Protein AF-A0A2T2VTM6-F1 (afdb_monomer_lite)

Structure (mmCIF, N/CA/C/O backbone):
data_AF-A0A2T2VTM6-F1
#
_entry.id   AF-A0A2T2VTM6-F1
#
loop_
_atom_site.group_PDB
_atom_site.id
_atom_site.type_symbol
_atom_site.label_atom_id
_atom_site.label_alt_id
_atom_site.label_comp_id
_atom_site.label_asym_id
_atom_site.label_entity_id
_atom_site.label_seq_id
_atom_site.pdbx_PDB_ins_code
_atom_site.Cartn_x
_atom_site.Cartn_y
_atom_site.Cartn_z
_atom_site.occupancy
_atom_site.B_iso_or_equiv
_atom_site.auth_seq_id
_atom_site.auth_comp_id
_atom_site.auth_asym_id
_atom_site.auth_atom_id
_atom_site.pdbx_PDB_model_num
ATOM 1 N N . GLU A 1 1 ? -8.756 5.459 9.456 1.00 72.06 1 GLU A N 1
ATOM 2 C CA . GLU A 1 1 ? -7.596 6.237 9.952 1.00 72.06 1 GLU A CA 1
ATOM 3 C C . GLU A 1 1 ? -7.716 7.721 9.634 1.00 72.06 1 GLU A C 1
ATOM 5 O O . GLU A 1 1 ? -7.478 8.525 10.519 1.00 72.06 1 GLU A O 1
ATOM 10 N N . GLY A 1 2 ? -8.198 8.100 8.444 1.00 72.31 2 GLY A N 1
ATOM 11 C CA . GLY A 1 2 ? -8.419 9.516 8.108 1.00 72.31 2 GLY A CA 1
ATOM 12 C C . GLY A 1 2 ? -7.150 10.244 7.653 1.00 72.31 2 GLY A C 1
ATOM 13 O O . GLY A 1 2 ? -7.191 11.448 7.436 1.00 72.31 2 GLY A O 1
ATOM 14 N N . SER A 1 3 ? -6.054 9.505 7.485 1.00 83.06 3 SER A N 1
ATOM 15 C CA . SER A 1 3 ? -4.807 9.924 6.852 1.00 83.06 3 SER A CA 1
ATOM 16 C C . SER A 1 3 ? -4.274 8.781 5.988 1.00 83.06 3 SER A C 1
ATOM 18 O O . SER A 1 3 ? -4.755 7.649 6.077 1.00 83.06 3 SER A O 1
ATOM 20 N N . HIS A 1 4 ? -3.272 9.076 5.168 1.00 83.75 4 HIS A N 1
ATOM 21 C CA . HIS A 1 4 ? -2.494 8.090 4.426 1.00 83.75 4 HIS A CA 1
ATOM 22 C C . HIS A 1 4 ? -1.078 8.015 4.989 1.00 83.75 4 HIS A C 1
ATOM 24 O O . HIS A 1 4 ? -0.556 8.999 5.511 1.00 83.75 4 HIS A O 1
ATOM 30 N N . HIS A 1 5 ? -0.467 6.839 4.910 1.00 87.06 5 HIS A N 1
ATOM 31 C CA . HIS A 1 5 ? 0.873 6.601 5.430 1.00 87.06 5 HIS A CA 1
ATOM 32 C C . HIS A 1 5 ? 1.508 5.393 4.711 1.00 87.06 5 HIS A C 1
ATOM 34 O O . HIS A 1 5 ? 0.845 4.733 3.909 1.00 87.06 5 HIS A O 1
ATOM 40 N N . ASN A 1 6 ? 2.806 5.150 4.914 1.00 86.44 6 ASN A N 1
ATOM 41 C CA . ASN A 1 6 ? 3.577 4.136 4.164 1.00 86.44 6 ASN A CA 1
ATOM 42 C C . ASN A 1 6 ? 4.078 2.979 5.055 1.00 86.44 6 ASN A C 1
ATOM 44 O O . ASN A 1 6 ? 4.795 2.072 4.614 1.00 86.44 6 ASN A O 1
ATOM 48 N N . GLU A 1 7 ? 3.761 3.041 6.341 1.00 91.12 7 GLU A N 1
ATOM 49 C CA . GLU A 1 7 ? 3.970 1.989 7.324 1.00 91.12 7 GLU A CA 1
ATOM 50 C C . GLU A 1 7 ? 2.912 0.889 7.189 1.00 91.12 7 GLU A C 1
ATOM 52 O O . GLU A 1 7 ? 1.842 1.094 6.635 1.00 91.12 7 GLU A O 1
ATOM 57 N N . TYR A 1 8 ? 3.226 -0.297 7.702 1.00 92.75 8 TYR A N 1
ATOM 58 C CA . TYR A 1 8 ? 2.360 -1.473 7.618 1.00 92.75 8 TYR A CA 1
ATOM 59 C C . TYR A 1 8 ? 1.378 -1.610 8.785 1.00 92.75 8 TYR A C 1
ATOM 61 O O . TYR A 1 8 ? 0.446 -2.408 8.707 1.00 92.75 8 TYR A O 1
ATOM 69 N N . TYR A 1 9 ? 1.615 -0.879 9.874 1.00 94.00 9 TYR A N 1
ATOM 70 C CA . TYR A 1 9 ? 0.813 -0.974 11.087 1.00 94.00 9 TYR A CA 1
ATOM 71 C C . TYR A 1 9 ? -0.374 -0.024 11.058 1.00 94.00 9 TYR A C 1
ATOM 73 O O . TYR A 1 9 ? -0.336 1.023 10.418 1.00 94.00 9 TYR A O 1
ATOM 81 N N . LEU A 1 10 ? -1.415 -0.389 11.804 1.00 94.12 10 LEU A N 1
ATOM 82 C CA . LEU A 1 10 ? -2.642 0.389 11.880 1.00 94.12 10 LEU A CA 1
ATOM 83 C C . LEU A 1 10 ? -2.394 1.693 12.650 1.00 94.12 10 LEU A C 1
ATOM 85 O O . LEU A 1 10 ? -2.008 1.664 13.826 1.00 94.12 10 LEU A O 1
ATOM 89 N N . GLN A 1 11 ? -2.678 2.832 12.028 1.00 92.19 11 GLN A N 1
ATOM 90 C CA . GLN A 1 11 ? -2.667 4.122 12.709 1.00 92.19 11 GLN A CA 1
ATOM 91 C C . GLN A 1 11 ? -3.890 4.277 13.616 1.00 92.19 11 GLN A C 1
ATOM 93 O O . GLN A 1 11 ? -4.827 3.472 13.657 1.00 92.19 11 GLN A O 1
ATOM 98 N N . ARG A 1 12 ? -3.902 5.354 14.400 1.00 90.75 12 ARG A N 1
ATOM 99 C CA . ARG A 1 12 ? -5.037 5.656 15.270 1.00 90.75 12 ARG A CA 1
ATOM 100 C C . ARG A 1 12 ? -6.317 5.816 14.438 1.00 90.75 12 ARG A C 1
ATOM 102 O O . ARG A 1 12 ? -6.446 6.732 13.633 1.00 90.75 12 ARG A O 1
ATOM 109 N N . LEU A 1 13 ? -7.310 4.967 14.699 1.00 92.88 13 LEU A N 1
ATOM 110 C CA . LEU A 1 13 ? -8.643 5.134 14.124 1.00 92.88 13 LEU A CA 1
ATOM 111 C C . LEU A 1 13 ? -9.336 6.370 14.707 1.00 92.88 13 LEU A C 1
ATOM 113 O O . LEU A 1 13 ? -9.329 6.586 15.923 1.00 92.88 13 LEU A O 1
ATOM 117 N N . SER A 1 14 ? -9.968 7.156 13.834 1.00 92.00 14 SER A N 1
ATOM 118 C CA . SER A 1 14 ? -10.870 8.236 14.228 1.00 92.00 14 SER A CA 1
ATOM 119 C C . SER A 1 14 ? -12.214 7.670 14.704 1.00 92.00 14 SER A C 1
ATOM 121 O O . SER A 1 14 ? -12.546 6.508 14.473 1.00 92.00 14 SER A O 1
ATOM 123 N N . LYS A 1 15 ? -13.009 8.495 15.391 1.00 93.06 15 LYS A N 1
ATOM 124 C CA . LYS A 1 15 ? -14.342 8.107 15.889 1.00 93.06 15 LYS A CA 1
ATOM 125 C C . LYS A 1 15 ? -15.427 8.101 14.804 1.00 93.06 15 LYS A C 1
ATOM 127 O O . LYS A 1 15 ? -16.512 7.585 15.046 1.00 93.06 15 LYS A O 1
ATOM 132 N N . GLY A 1 16 ? -15.141 8.683 13.636 1.00 93.19 16 GLY A N 1
ATOM 133 C CA . GLY A 1 16 ? -16.134 8.956 12.593 1.00 93.19 16 GLY A CA 1
ATOM 134 C C . GLY A 1 16 ? -16.843 7.702 12.089 1.00 93.19 16 GLY A C 1
ATOM 135 O O . GLY A 1 16 ? -18.065 7.675 12.063 1.00 93.19 16 GLY A O 1
ATOM 136 N N . SER A 1 17 ? -16.096 6.644 11.766 1.00 92.44 17 SER A N 1
ATOM 137 C CA . SER A 1 17 ? -16.671 5.400 11.236 1.00 92.44 17 SER A CA 1
ATOM 138 C C . SER A 1 17 ? -17.626 4.725 12.225 1.00 92.44 17 SER A C 1
ATOM 140 O O . SER A 1 17 ? -18.735 4.361 11.852 1.00 92.44 17 SER A O 1
ATOM 142 N N . SER A 1 18 ? -17.229 4.614 13.497 1.00 95.81 18 SER A N 1
ATOM 143 C CA . SER A 1 18 ? -18.076 4.048 14.554 1.00 95.81 18 SER A CA 1
ATOM 144 C C . SER A 1 18 ? -19.320 4.897 14.810 1.00 95.81 18 SER A C 1
ATOM 146 O O . SER A 1 18 ? -20.407 4.353 14.962 1.00 95.81 18 SER A O 1
ATOM 148 N N . ARG A 1 19 ? -19.172 6.228 14.816 1.00 96.50 19 ARG A N 1
ATOM 149 C CA . ARG A 1 19 ? -20.291 7.160 14.983 1.00 96.50 19 ARG A CA 1
ATOM 150 C C . ARG A 1 19 ? -21.310 7.032 13.850 1.00 96.50 19 ARG A C 1
ATOM 152 O O . ARG A 1 19 ? -22.483 6.845 14.134 1.00 96.50 19 ARG A O 1
ATOM 159 N N . LEU A 1 20 ? -20.859 7.081 12.595 1.00 96.50 20 LEU A N 1
ATOM 160 C CA . LEU A 1 20 ? -21.737 6.979 11.423 1.00 96.50 20 LEU A CA 1
ATOM 161 C C . LEU A 1 20 ? -22.517 5.664 11.404 1.00 96.50 20 LEU A C 1
ATOM 163 O O . LEU A 1 20 ? -23.702 5.659 11.095 1.00 96.50 20 LEU A O 1
ATOM 167 N N . ALA A 1 21 ? -21.861 4.557 11.751 1.00 96.31 21 ALA A N 1
ATOM 168 C CA . ALA A 1 21 ? -22.510 3.256 11.802 1.00 96.31 21 ALA A CA 1
ATOM 169 C C . ALA A 1 21 ? -23.604 3.195 12.882 1.00 96.31 21 ALA A C 1
ATOM 171 O O . ALA A 1 21 ? -24.701 2.715 12.606 1.00 96.31 21 ALA A O 1
ATOM 172 N N . LEU A 1 22 ? -23.327 3.712 14.084 1.00 97.00 22 LEU A N 1
ATOM 173 C CA . LEU A 1 22 ? -24.294 3.753 15.187 1.00 97.00 22 LEU A CA 1
ATOM 174 C C . LEU A 1 22 ? -25.475 4.682 14.879 1.00 97.00 22 LEU A C 1
ATOM 176 O O . LEU A 1 22 ? -26.618 4.273 15.052 1.00 97.00 22 LEU A O 1
ATOM 180 N N . GLU A 1 23 ? -25.218 5.885 14.356 1.00 96.88 23 GLU A N 1
ATOM 181 C CA . GLU A 1 23 ? -26.269 6.825 13.933 1.00 96.88 23 GLU A CA 1
ATOM 182 C C . GLU A 1 23 ? -27.143 6.229 12.817 1.00 96.88 23 GLU A C 1
ATOM 184 O O . GLU A 1 23 ? -28.364 6.385 12.825 1.00 96.88 23 GLU A O 1
ATOM 189 N N . ALA A 1 24 ? -26.542 5.506 11.865 1.00 96.81 24 ALA A N 1
ATOM 190 C CA . ALA A 1 24 ? -27.290 4.814 10.821 1.00 96.81 24 ALA A CA 1
ATOM 191 C C . ALA A 1 24 ? -28.171 3.693 11.395 1.00 96.81 24 ALA A C 1
ATOM 193 O O . ALA A 1 24 ? -29.334 3.582 11.014 1.00 96.81 24 ALA A O 1
ATOM 194 N N . GLN A 1 25 ? -27.647 2.897 12.331 1.00 96.19 25 GLN A N 1
ATOM 195 C CA . GLN A 1 25 ? -28.391 1.808 12.971 1.00 96.19 25 GLN A CA 1
ATOM 196 C C . GLN A 1 25 ? -29.534 2.325 13.853 1.00 96.19 25 GLN A C 1
ATOM 198 O O . GLN A 1 25 ? -30.591 1.702 13.913 1.00 96.19 25 GLN A O 1
ATOM 203 N N . GLU A 1 26 ? -29.345 3.469 14.510 1.00 96.06 26 GLU A N 1
ATOM 204 C CA . GLU A 1 26 ? -30.390 4.142 15.282 1.00 96.06 26 GLU A CA 1
ATOM 205 C C . GLU A 1 26 ? -31.497 4.702 14.383 1.00 96.06 26 GLU A C 1
ATOM 207 O O . GLU A 1 26 ? -32.679 4.562 14.697 1.00 96.06 26 GLU A O 1
ATOM 212 N N . LYS A 1 27 ? -31.127 5.301 13.245 1.00 96.69 27 LYS A N 1
ATOM 213 C CA . LYS A 1 27 ? -32.080 5.868 12.283 1.00 96.69 27 LYS A CA 1
ATOM 214 C C . LYS A 1 27 ? -32.885 4.801 11.538 1.00 96.69 27 LYS A C 1
ATOM 216 O O . LYS A 1 27 ? -34.018 5.069 11.145 1.00 96.69 27 LYS A O 1
ATOM 221 N N . PHE A 1 28 ? -32.312 3.615 11.341 1.00 95.38 28 PHE A N 1
ATOM 222 C CA . PHE A 1 28 ? -32.946 2.500 10.637 1.00 95.38 28 PHE A CA 1
ATOM 223 C C . PHE A 1 28 ? -32.913 1.216 11.488 1.00 95.38 28 PHE A C 1
ATOM 225 O O . PHE A 1 28 ? -32.139 0.307 11.182 1.00 95.38 28 PHE A O 1
ATOM 232 N N . PRO A 1 29 ? -33.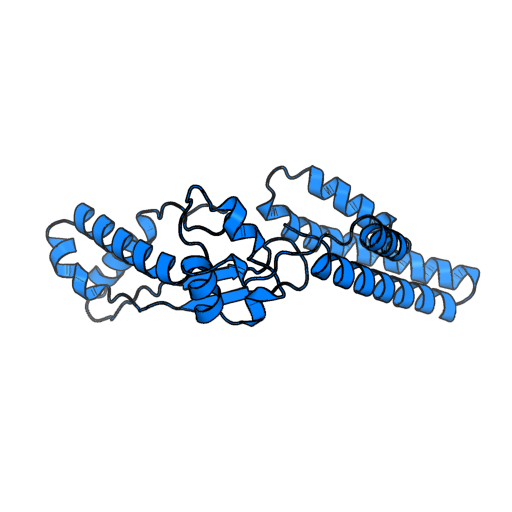751 1.107 12.540 1.00 90.12 29 PRO A N 1
ATOM 233 C CA . PRO A 1 29 ? -33.724 -0.027 13.470 1.00 90.12 29 PRO A CA 1
ATOM 234 C C . PRO A 1 29 ? -33.978 -1.389 12.812 1.00 90.12 29 PRO A C 1
ATOM 236 O O . PRO A 1 29 ? -33.391 -2.383 13.226 1.00 90.12 29 PRO A O 1
ATOM 239 N N . ASP A 1 30 ? -34.801 -1.425 11.761 1.00 92.44 30 ASP A N 1
ATOM 240 C CA . ASP A 1 30 ? -35.154 -2.658 11.043 1.00 92.44 30 ASP A CA 1
ATOM 241 C C . ASP A 1 30 ? -34.041 -3.150 10.100 1.00 92.44 30 ASP A C 1
ATOM 243 O O . ASP A 1 30 ? -34.095 -4.263 9.579 1.00 92.44 30 ASP A O 1
ATOM 247 N N . SER A 1 31 ? -33.023 -2.322 9.845 1.00 93.25 31 SER A N 1
ATOM 248 C CA . SER A 1 31 ? -31.887 -2.683 8.995 1.00 93.25 31 SER A CA 1
ATOM 249 C C . SER A 1 31 ? -30.770 -3.307 9.820 1.00 93.25 31 SER A C 1
ATOM 251 O O . SER A 1 31 ? -30.361 -2.761 10.838 1.00 93.25 31 SER A O 1
ATOM 253 N N . THR A 1 32 ? -30.212 -4.424 9.359 1.00 95.38 32 THR A N 1
ATOM 254 C CA . THR A 1 32 ? -29.041 -5.040 9.995 1.00 95.38 32 THR A CA 1
ATOM 255 C C . THR A 1 32 ? -27.756 -4.453 9.415 1.00 95.38 32 THR A C 1
ATOM 257 O O . THR A 1 32 ? -27.382 -4.764 8.283 1.00 95.38 32 THR A O 1
ATOM 260 N N . ILE A 1 33 ? -27.069 -3.597 10.176 1.00 96.62 33 ILE A N 1
ATOM 261 C CA . ILE A 1 33 ? -25.820 -2.964 9.738 1.00 96.62 33 ILE A CA 1
ATOM 262 C C . ILE A 1 33 ? -24.617 -3.694 10.334 1.00 96.62 33 ILE A C 1
ATOM 264 O O . ILE A 1 33 ? -24.524 -3.915 11.544 1.00 96.62 33 ILE A O 1
ATOM 268 N N . TYR A 1 34 ? -23.656 -4.008 9.466 1.00 96.94 34 TYR A N 1
ATOM 269 C CA . TYR A 1 34 ? -22.365 -4.573 9.841 1.00 96.94 34 TYR A CA 1
ATOM 270 C C . TYR A 1 34 ? -21.229 -3.615 9.498 1.00 96.94 34 TYR A C 1
ATOM 272 O O . TYR A 1 34 ? -21.237 -2.966 8.451 1.00 96.94 34 TYR A O 1
ATOM 280 N N . ILE A 1 35 ? -20.203 -3.591 10.345 1.00 97.25 35 ILE A N 1
ATOM 281 C CA . ILE A 1 35 ? -18.891 -3.051 9.987 1.00 97.25 35 ILE A CA 1
ATOM 282 C C . ILE A 1 35 ? -17.977 -4.233 9.682 1.00 97.25 35 ILE A C 1
ATOM 284 O O . ILE A 1 35 ? -17.722 -5.053 10.561 1.00 97.25 35 ILE A O 1
ATOM 288 N N . VAL A 1 36 ? -17.464 -4.314 8.454 1.00 97.25 36 VAL A N 1
ATOM 289 C CA . VAL A 1 36 ? -16.502 -5.354 8.068 1.00 97.25 36 VAL A CA 1
ATOM 290 C C . VAL A 1 36 ? -15.080 -4.789 8.171 1.00 97.25 36 VAL A C 1
ATOM 292 O O . VAL A 1 36 ? -14.731 -3.886 7.405 1.00 97.25 36 VAL A O 1
ATOM 295 N N . PRO A 1 37 ? -14.249 -5.275 9.108 1.00 97.00 37 PRO A N 1
ATOM 296 C CA . PRO A 1 37 ? -12.843 -4.902 9.182 1.00 97.00 37 PRO A CA 1
ATOM 297 C C . PRO A 1 37 ? -12.094 -5.505 7.991 1.00 97.00 37 PRO A C 1
ATOM 299 O O . PRO A 1 37 ? -12.227 -6.693 7.700 1.00 97.00 37 PRO A O 1
ATOM 302 N N . VAL A 1 38 ? -11.294 -4.687 7.305 1.00 96.69 38 VAL A N 1
ATOM 303 C CA . VAL A 1 38 ? -10.489 -5.123 6.157 1.00 96.69 38 VAL A CA 1
ATOM 304 C C . VAL A 1 38 ? -9.050 -4.661 6.342 1.00 96.69 38 VAL A C 1
ATOM 306 O O . VAL A 1 38 ? -8.799 -3.482 6.592 1.00 96.69 38 VAL A O 1
ATOM 309 N N . GLY A 1 39 ? -8.110 -5.593 6.212 1.00 96.19 39 GLY A N 1
ATOM 310 C CA . GLY A 1 39 ? -6.679 -5.321 6.134 1.00 96.19 39 GLY A CA 1
ATOM 311 C C . GLY A 1 39 ? -6.199 -5.375 4.689 1.00 96.19 39 GLY A C 1
ATOM 312 O O . GLY A 1 39 ? -6.515 -6.316 3.960 1.00 96.19 39 GLY A O 1
ATOM 313 N N . ILE A 1 40 ? -5.425 -4.373 4.278 1.00 95.94 40 ILE A N 1
ATOM 314 C CA . ILE A 1 40 ? -4.794 -4.308 2.957 1.00 95.94 40 ILE A CA 1
ATOM 315 C C . ILE A 1 40 ? -3.289 -4.428 3.171 1.00 95.94 40 ILE A C 1
ATOM 317 O O . ILE A 1 40 ? -2.675 -3.536 3.751 1.00 95.94 40 ILE A O 1
ATOM 321 N N . ASN A 1 41 ? -2.696 -5.530 2.719 1.00 96.50 41 ASN A N 1
ATOM 322 C CA . ASN A 1 41 ? -1.288 -5.829 2.961 1.00 96.50 41 ASN A CA 1
ATOM 323 C C . ASN A 1 41 ? -0.524 -5.910 1.636 1.00 96.50 41 ASN A C 1
ATOM 325 O O . ASN A 1 41 ? -0.776 -6.803 0.831 1.00 96.50 41 ASN A O 1
ATOM 329 N N . TYR A 1 42 ? 0.413 -4.991 1.411 1.00 94.38 42 TYR A N 1
ATOM 330 C CA . TYR A 1 42 ? 1.225 -4.937 0.192 1.00 94.38 42 TYR A CA 1
ATOM 331 C C . TYR A 1 42 ? 2.539 -5.702 0.376 1.00 94.38 42 TYR A C 1
ATOM 333 O O . TYR A 1 42 ? 3.166 -5.578 1.413 1.00 94.38 42 TYR A O 1
ATOM 341 N N . SER A 1 43 ? 3.057 -6.431 -0.611 1.00 93.38 43 SER A N 1
ATOM 342 C CA . SER A 1 43 ? 4.444 -6.923 -0.515 1.00 93.38 43 SER A CA 1
ATOM 343 C C . SER A 1 43 ? 5.452 -5.763 -0.557 1.00 93.38 43 SER A C 1
ATOM 345 O O . SER A 1 43 ? 6.521 -5.840 0.044 1.00 93.38 43 SER A O 1
ATOM 347 N N . HIS A 1 44 ? 5.094 -4.666 -1.239 1.00 92.25 44 HIS A N 1
ATOM 348 C CA . HIS A 1 44 ? 5.757 -3.365 -1.158 1.00 92.25 44 HIS A CA 1
ATOM 349 C C . HIS A 1 44 ? 4.829 -2.256 -1.693 1.00 92.25 44 HIS A C 1
ATOM 351 O O . HIS A 1 44 ? 4.284 -2.372 -2.785 1.00 92.25 44 HIS A O 1
ATOM 357 N N . HIS A 1 45 ? 4.709 -1.129 -0.981 1.00 90.94 45 HIS A N 1
ATOM 358 C CA . HIS A 1 45 ? 3.807 -0.018 -1.345 1.00 90.94 45 HIS A CA 1
ATOM 359 C C . HIS A 1 45 ? 4.158 0.757 -2.632 1.00 90.94 45 HIS A C 1
ATOM 361 O O . HIS A 1 45 ? 3.345 1.532 -3.127 1.00 90.94 45 HIS A O 1
ATOM 367 N N . GLN A 1 46 ? 5.379 0.629 -3.164 1.00 89.50 46 GLN A N 1
ATOM 368 C CA . GLN A 1 46 ? 5.900 1.517 -4.217 1.00 89.50 46 GLN A CA 1
ATOM 369 C C . GLN A 1 46 ? 6.497 0.805 -5.420 1.00 89.50 46 GLN A C 1
ATOM 371 O O . GLN A 1 46 ? 6.721 1.433 -6.459 1.00 89.50 46 GLN A O 1
ATOM 376 N N . LEU A 1 47 ? 6.817 -0.478 -5.280 1.00 90.19 47 LEU A N 1
ATOM 377 C CA . LEU A 1 47 ? 7.376 -1.223 -6.390 1.00 90.19 47 LEU A CA 1
ATOM 378 C C . LEU A 1 47 ? 6.256 -1.682 -7.327 1.00 90.19 47 LEU A C 1
ATOM 380 O O . LEU A 1 47 ? 5.135 -1.937 -6.888 1.00 90.19 47 LEU A O 1
ATOM 384 N N . PRO A 1 48 ? 6.550 -1.777 -8.629 1.00 88.75 48 PRO A N 1
ATOM 385 C CA . PRO A 1 48 ? 5.651 -2.406 -9.582 1.00 88.75 48 PRO A CA 1
ATOM 386 C C . PRO A 1 48 ? 5.537 -3.911 -9.300 1.00 88.75 48 PRO A C 1
ATOM 388 O O . PRO A 1 48 ? 6.457 -4.508 -8.739 1.00 88.75 48 PRO A O 1
ATOM 391 N N . TRP A 1 49 ? 4.438 -4.513 -9.762 1.00 90.62 49 TRP A N 1
ATOM 392 C CA . TRP A 1 49 ? 4.235 -5.973 -9.808 1.00 90.62 49 TRP A CA 1
ATOM 393 C C . TRP A 1 49 ? 4.420 -6.676 -8.461 1.00 90.62 49 TRP A C 1
ATOM 395 O O . TRP A 1 49 ? 4.992 -7.758 -8.357 1.00 90.62 49 TRP A O 1
ATOM 405 N N . GLN A 1 50 ? 3.923 -6.009 -7.430 1.00 91.94 50 GLN A N 1
ATOM 406 C CA . GLN A 1 50 ? 3.888 -6.481 -6.058 1.00 91.94 50 GLN A CA 1
ATOM 407 C C . GLN A 1 50 ? 2.546 -7.149 -5.761 1.00 91.94 50 GLN A C 1
ATOM 409 O O . GLN A 1 50 ? 1.544 -6.867 -6.420 1.00 91.94 50 GLN A O 1
ATOM 414 N N . GLU A 1 51 ? 2.530 -8.026 -4.765 1.00 93.06 51 GLU A N 1
ATOM 415 C CA . GLU A 1 51 ? 1.318 -8.707 -4.319 1.00 93.06 51 GLU A CA 1
ATOM 416 C C . GLU A 1 51 ? 0.552 -7.842 -3.317 1.00 93.06 51 GLU A C 1
ATOM 418 O O . GLU A 1 51 ? 1.142 -7.093 -2.534 1.00 93.06 51 GLU A O 1
ATOM 423 N N . VAL A 1 52 ? -0.776 -7.954 -3.339 1.00 95.38 52 VAL A N 1
ATOM 424 C CA . VAL A 1 52 ? -1.663 -7.312 -2.366 1.00 95.38 52 VAL A CA 1
ATOM 425 C C . VAL A 1 52 ? -2.593 -8.368 -1.797 1.00 95.38 52 VAL A C 1
ATOM 427 O O . VAL A 1 52 ? -3.306 -9.037 -2.540 1.00 95.38 52 VAL A O 1
ATOM 430 N N . HIS A 1 53 ? -2.594 -8.507 -0.475 1.00 97.19 53 HIS A N 1
ATOM 431 C CA . HIS A 1 53 ? -3.493 -9.395 0.247 1.00 97.19 53 HIS A CA 1
ATOM 432 C C . HIS A 1 53 ? -4.595 -8.564 0.895 1.00 97.19 53 HIS A C 1
ATOM 434 O O . HIS A 1 53 ? -4.333 -7.755 1.791 1.00 97.19 53 HIS A O 1
ATOM 440 N N . LEU A 1 54 ? -5.825 -8.789 0.439 1.00 97.56 54 LEU A N 1
ATOM 441 C CA . LEU A 1 54 ? -7.037 -8.268 1.060 1.00 97.56 54 LEU A CA 1
ATOM 442 C C . LEU A 1 54 ? -7.558 -9.306 2.049 1.00 97.56 54 LEU A C 1
ATOM 444 O O . LEU A 1 54 ? -7.871 -10.433 1.667 1.00 97.56 54 LEU A O 1
ATOM 448 N N . VAL A 1 55 ? -7.619 -8.931 3.321 1.00 98.00 55 VAL A N 1
ATOM 449 C CA . VAL A 1 55 ? -8.014 -9.825 4.410 1.00 98.00 55 VAL A CA 1
ATOM 450 C C . VAL A 1 55 ? -9.250 -9.256 5.073 1.00 98.00 55 VAL A C 1
ATOM 452 O O . VAL A 1 55 ? -9.207 -8.161 5.629 1.00 98.00 55 VAL A O 1
ATOM 455 N N . TYR A 1 56 ? -10.340 -10.009 5.007 1.00 97.38 56 TYR A N 1
ATOM 456 C CA . TYR A 1 56 ? -11.605 -9.665 5.639 1.00 97.38 56 TYR A CA 1
ATOM 457 C C . TYR A 1 56 ? -11.655 -10.318 7.017 1.00 97.38 56 TYR A C 1
ATOM 459 O O . TYR A 1 56 ? -11.486 -11.532 7.136 1.00 97.38 56 TYR A O 1
ATOM 467 N N . GLY A 1 57 ? -11.840 -9.509 8.055 1.00 96.25 57 GLY A N 1
ATOM 468 C CA . GLY A 1 57 ? -12.034 -9.997 9.414 1.00 96.25 57 GLY A CA 1
ATOM 469 C C . GLY A 1 57 ? -13.503 -10.278 9.713 1.00 96.25 57 GLY A C 1
ATOM 470 O O . GLY A 1 57 ? -14.365 -10.230 8.833 1.00 96.25 57 GLY A O 1
ATOM 471 N N . ASN A 1 58 ? -13.790 -10.547 10.984 1.00 95.56 58 ASN A N 1
ATOM 472 C CA . ASN A 1 58 ? -15.143 -10.867 11.418 1.00 95.56 58 ASN A CA 1
ATOM 473 C C . ASN A 1 58 ? -16.048 -9.625 11.337 1.00 95.56 58 ASN A C 1
ATOM 475 O O . ASN A 1 58 ? -15.694 -8.586 11.905 1.00 95.56 58 ASN A O 1
ATOM 479 N N . PRO A 1 59 ? -17.209 -9.705 10.661 1.00 97.31 59 PRO A N 1
ATOM 480 C CA . PRO A 1 59 ? -18.182 -8.621 10.653 1.00 97.31 59 PRO A CA 1
ATOM 481 C C . PRO A 1 59 ? -18.650 -8.284 12.071 1.00 97.31 59 PRO A C 1
ATOM 483 O O . PRO A 1 59 ? -18.997 -9.168 12.850 1.00 97.31 59 PRO A O 1
ATOM 486 N N . ILE A 1 60 ? -18.688 -6.995 12.392 1.00 97.81 60 ILE A N 1
ATOM 487 C CA . ILE A 1 60 ? -19.161 -6.482 13.679 1.00 97.81 60 ILE A CA 1
ATOM 488 C C . ILE A 1 60 ? -20.611 -6.045 13.499 1.00 97.81 60 ILE A C 1
ATOM 490 O O . ILE A 1 60 ? -20.876 -5.106 12.745 1.00 97.81 60 ILE A O 1
ATOM 494 N N . LEU A 1 61 ? -21.540 -6.713 14.182 1.00 97.50 61 LEU A N 1
ATOM 495 C CA . LEU A 1 61 ? -22.954 -6.350 14.176 1.00 97.50 61 LEU A CA 1
ATOM 496 C C . LEU A 1 61 ? -23.166 -5.074 15.001 1.00 97.50 61 LEU A C 1
ATOM 498 O O . LEU A 1 61 ? -22.964 -5.060 16.213 1.00 97.50 61 LEU A O 1
ATOM 502 N N . VAL A 1 62 ? -23.579 -3.985 14.351 1.00 97.12 62 VAL A N 1
ATOM 503 C CA . VAL A 1 62 ? -23.710 -2.670 15.004 1.00 97.12 62 VAL A CA 1
ATOM 504 C C . VAL A 1 62 ? -24.883 -2.641 15.983 1.00 97.12 62 VAL A C 1
ATOM 506 O O . VAL A 1 62 ? -24.797 -1.986 17.021 1.00 97.12 62 VAL A O 1
ATOM 509 N N . GLY A 1 63 ? -25.947 -3.396 15.693 1.00 95.56 63 GLY A N 1
ATOM 510 C CA . GLY A 1 63 ? -27.134 -3.501 16.546 1.00 95.56 63 GLY A CA 1
ATOM 511 C C . GLY A 1 63 ? -26.835 -3.916 17.992 1.00 95.56 63 GLY A C 1
ATOM 512 O O . GLY A 1 63 ? -27.489 -3.420 18.904 1.00 95.56 63 GLY A O 1
ATOM 513 N N . GLU A 1 64 ? -25.792 -4.721 18.235 1.00 96.00 64 GLU A N 1
ATOM 514 C CA . GLU A 1 64 ? -25.386 -5.153 19.588 1.00 96.00 64 GLU A CA 1
ATOM 515 C C . GLU A 1 64 ? -24.935 -3.995 20.495 1.00 96.00 64 GLU A C 1
ATOM 517 O O . GLU A 1 64 ? -24.881 -4.125 21.719 1.00 96.00 64 GLU A O 1
ATOM 522 N N . PHE A 1 65 ? -24.604 -2.848 19.903 1.00 95.94 65 PHE A N 1
ATOM 523 C CA . PHE A 1 65 ? -24.127 -1.665 20.611 1.00 95.94 65 PHE A CA 1
ATOM 524 C C . PHE A 1 65 ? -25.229 -0.616 20.813 1.00 95.94 65 PHE A C 1
ATOM 526 O O . PHE A 1 65 ? -24.988 0.370 21.507 1.00 95.94 65 PHE A O 1
ATOM 533 N N . LEU A 1 66 ? -26.425 -0.799 20.238 1.00 94.19 66 LEU A N 1
ATOM 534 C CA . LEU A 1 66 ? -27.442 0.255 20.163 1.00 94.19 66 LEU A CA 1
ATOM 535 C C . LEU A 1 66 ? -28.002 0.652 21.537 1.00 94.19 66 LEU A C 1
ATOM 537 O O . LEU A 1 66 ? -28.116 1.841 21.824 1.00 94.19 66 LEU A O 1
ATOM 541 N N . GLU A 1 67 ? -28.278 -0.316 22.411 1.00 94.19 67 GLU A N 1
ATOM 542 C CA . GLU A 1 67 ? -28.771 -0.031 23.769 1.00 94.19 67 GLU A CA 1
ATOM 543 C C . GLU A 1 67 ? -27.751 0.795 24.569 1.00 94.19 67 GLU A C 1
ATOM 545 O O . GLU A 1 67 ? -28.061 1.872 25.077 1.00 94.19 67 GLU A O 1
ATOM 550 N N . LYS A 1 68 ? -26.478 0.379 24.553 1.00 94.75 68 LYS A N 1
ATOM 551 C CA . LYS A 1 68 ? -25.379 1.122 25.196 1.00 94.75 68 LYS A CA 1
ATOM 552 C C . LYS A 1 68 ? -25.154 2.497 24.566 1.00 94.75 68 LYS A C 1
ATOM 554 O O . LYS A 1 68 ? -24.689 3.423 25.231 1.00 94.75 68 LYS A O 1
ATOM 559 N N . TYR A 1 69 ? -25.433 2.645 23.273 1.00 95.62 69 TYR A N 1
ATOM 560 C CA . TYR A 1 69 ? -25.302 3.917 22.570 1.00 95.62 69 TYR A CA 1
ATOM 561 C C . TYR A 1 69 ? -26.350 4.934 23.031 1.00 95.62 69 TYR A C 1
ATOM 563 O O . TYR A 1 69 ? -25.996 6.094 23.247 1.00 95.62 69 TYR A O 1
ATOM 571 N N . ARG A 1 70 ? -27.595 4.493 23.257 1.00 93.56 70 ARG A N 1
ATOM 572 C CA . ARG A 1 70 ? -28.676 5.329 23.808 1.00 93.56 70 ARG A CA 1
ATOM 573 C C . ARG A 1 70 ? -28.390 5.777 25.241 1.00 93.56 70 ARG A C 1
ATOM 575 O O . ARG A 1 70 ? -28.678 6.917 25.587 1.00 93.56 70 ARG A O 1
ATOM 582 N N . GLU A 1 71 ? -27.786 4.910 26.053 1.00 95.38 71 GLU A N 1
ATOM 583 C CA . GLU A 1 71 ? -27.379 5.239 27.426 1.00 95.38 71 GLU A CA 1
ATOM 584 C C . GLU A 1 71 ? -26.178 6.195 27.473 1.00 95.38 71 GLU A C 1
ATOM 586 O O . GLU A 1 71 ? -26.179 7.186 28.203 1.00 95.38 71 GLU A O 1
ATOM 591 N N . ASN A 1 72 ? -25.121 5.896 26.709 1.00 95.81 72 ASN A N 1
ATOM 592 C CA . ASN A 1 72 ? -23.901 6.697 26.664 1.00 95.81 72 ASN A CA 1
ATOM 593 C C . ASN A 1 72 ? -23.234 6.633 25.284 1.00 95.81 72 ASN A C 1
ATOM 595 O O . ASN A 1 72 ? -22.361 5.802 25.005 1.00 95.81 72 ASN A O 1
ATOM 599 N N . SER A 1 73 ? -23.603 7.584 24.431 1.00 94.06 73 SER A N 1
ATOM 600 C CA . SER A 1 73 ? -23.156 7.640 23.038 1.00 94.06 73 SER A CA 1
ATOM 601 C C . SER A 1 73 ? -21.634 7.734 22.896 1.00 94.06 73 SER A C 1
ATOM 603 O O . SER A 1 73 ? -21.022 6.997 22.121 1.00 94.06 73 SER A O 1
ATOM 605 N N . SER A 1 74 ? -20.984 8.598 23.681 1.00 94.50 74 SER A N 1
ATOM 606 C CA . SER A 1 74 ? -19.537 8.834 23.602 1.00 94.50 74 SER A CA 1
ATOM 607 C C . SER A 1 74 ? -18.718 7.608 24.016 1.00 94.50 74 SER A C 1
ATOM 609 O O . SER A 1 74 ? -17.752 7.248 23.330 1.00 94.50 74 SER A O 1
ATOM 611 N N . ALA A 1 75 ? -19.098 6.945 25.114 1.00 96.38 75 ALA A N 1
ATOM 612 C CA . ALA A 1 75 ? -18.429 5.733 25.579 1.00 96.38 75 ALA A CA 1
ATOM 613 C C . ALA A 1 75 ? -18.575 4.600 24.556 1.00 96.38 75 ALA A C 1
ATOM 615 O O . ALA A 1 75 ? -17.578 3.981 24.176 1.00 96.38 75 ALA A O 1
ATOM 616 N N . THR A 1 76 ? -19.782 4.405 24.028 1.00 96.69 76 THR A N 1
ATOM 617 C CA . THR A 1 76 ? -20.082 3.338 23.068 1.00 96.69 76 THR A CA 1
ATOM 618 C C . THR A 1 76 ? -19.397 3.548 21.719 1.00 96.69 76 THR A C 1
ATOM 620 O O . THR A 1 76 ? -18.839 2.601 21.165 1.00 96.69 76 THR A O 1
ATOM 623 N N . ILE A 1 77 ? -19.307 4.790 21.223 1.00 97.50 77 ILE A N 1
ATOM 624 C CA . ILE A 1 77 ? -18.505 5.116 20.029 1.00 97.50 77 ILE A CA 1
ATOM 625 C C . ILE A 1 77 ? -17.042 4.704 20.230 1.00 97.50 77 ILE A C 1
ATOM 627 O O . ILE A 1 77 ? -16.426 4.131 19.329 1.00 97.50 77 ILE A O 1
ATOM 631 N N . ASN A 1 78 ? -16.460 4.993 21.399 1.00 96.75 78 ASN A N 1
ATOM 632 C CA . ASN A 1 78 ? -15.083 4.593 21.686 1.00 96.75 78 ASN A CA 1
ATOM 633 C C . ASN A 1 78 ? -14.948 3.073 21.795 1.00 96.75 78 ASN A C 1
ATOM 635 O O . ASN A 1 78 ? -13.969 2.531 21.289 1.00 96.75 78 ASN A O 1
ATOM 639 N N . GLN A 1 79 ? -15.919 2.397 22.408 1.00 97.25 79 GLN A N 1
ATOM 640 C CA . GLN A 1 79 ? -15.933 0.944 22.525 1.00 97.25 79 GLN A CA 1
ATOM 641 C C . GLN A 1 79 ? -15.961 0.281 21.142 1.00 97.25 79 GLN A C 1
ATOM 643 O O . GLN A 1 79 ? -15.088 -0.530 20.841 1.00 97.25 79 GLN A O 1
ATOM 648 N N . LEU A 1 80 ? -16.900 0.670 20.274 1.00 97.44 80 LEU A N 1
ATOM 649 C CA . LEU A 1 80 ? -17.000 0.141 18.912 1.00 97.44 80 LEU A CA 1
ATOM 650 C C . LEU A 1 80 ? -15.728 0.428 18.104 1.00 97.44 80 LEU A C 1
ATOM 652 O O . LEU A 1 80 ? -15.268 -0.420 17.343 1.00 97.44 80 LEU A O 1
ATOM 656 N N . ARG A 1 81 ? -15.113 1.599 18.303 1.00 96.44 81 ARG A N 1
ATOM 657 C CA . ARG A 1 81 ? -13.835 1.955 17.675 1.00 96.44 81 ARG A CA 1
ATOM 658 C C . ARG A 1 81 ? -12.692 1.040 18.114 1.00 96.44 81 ARG A C 1
ATOM 660 O O . ARG A 1 81 ? -11.876 0.672 17.275 1.00 96.44 81 ARG A O 1
ATOM 667 N N . GLU A 1 82 ? -12.602 0.687 1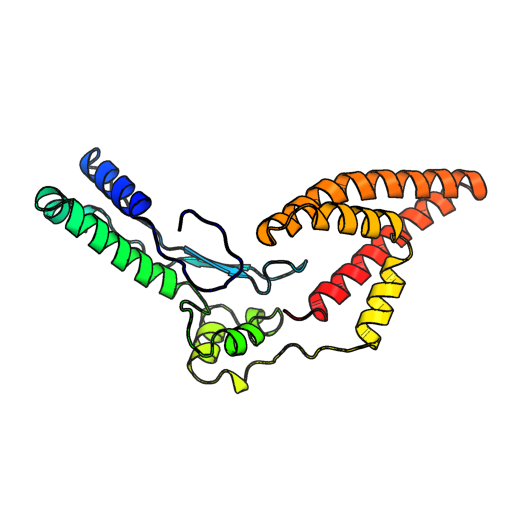9.395 1.00 96.81 82 GLU A N 1
ATOM 668 C CA . GLU A 1 82 ? -11.560 -0.227 19.886 1.00 96.81 82 GLU A CA 1
ATOM 669 C C . GLU A 1 82 ? -11.798 -1.674 19.433 1.00 96.81 82 GLU A C 1
ATOM 671 O O . GLU A 1 82 ? -10.839 -2.349 19.058 1.00 96.81 82 GLU A O 1
ATOM 676 N N . VAL A 1 83 ? -13.057 -2.129 19.365 1.00 97.12 83 VAL A N 1
ATOM 677 C CA . VAL A 1 83 ? -13.399 -3.428 18.755 1.00 97.12 83 VAL A CA 1
ATOM 678 C C . VAL A 1 83 ? -12.965 -3.443 17.291 1.00 97.12 83 VAL A C 1
ATOM 680 O O . VAL A 1 83 ? -12.189 -4.307 16.892 1.00 97.12 83 VAL A O 1
ATOM 683 N N . LEU A 1 84 ? -13.363 -2.433 16.512 1.00 96.88 84 LEU A N 1
ATOM 684 C CA . LEU A 1 84 ? -12.963 -2.297 15.112 1.00 96.88 84 LEU A CA 1
ATOM 685 C C . LEU A 1 84 ? -11.438 -2.284 14.951 1.00 96.88 84 LEU A C 1
ATOM 687 O O . LEU A 1 84 ? -10.900 -2.974 14.091 1.00 96.88 84 LEU A O 1
ATOM 691 N N . LYS A 1 85 ? -10.727 -1.541 15.805 1.00 96.19 85 LYS A N 1
ATOM 692 C CA . LYS A 1 85 ? -9.260 -1.484 15.809 1.00 96.19 85 LYS A CA 1
ATOM 693 C C . LYS A 1 85 ? -8.642 -2.866 16.009 1.00 96.19 85 LYS A C 1
ATOM 695 O O . LYS A 1 85 ? -7.710 -3.218 15.289 1.00 96.19 85 LYS A O 1
ATOM 700 N N . ARG A 1 86 ? -9.139 -3.641 16.977 1.00 96.62 86 ARG A N 1
ATOM 701 C CA . ARG A 1 86 ? -8.657 -4.999 17.259 1.00 96.62 86 ARG A CA 1
ATOM 702 C C . ARG A 1 86 ? -8.864 -5.920 16.059 1.00 96.62 86 ARG A C 1
ATOM 704 O O . ARG A 1 86 ? -7.920 -6.590 15.649 1.00 96.62 86 ARG A O 1
ATOM 711 N N . GLU A 1 87 ? -10.056 -5.910 15.467 1.00 97.00 87 GLU A N 1
ATOM 712 C CA . GLU A 1 87 ? -10.352 -6.764 14.313 1.00 97.00 87 GLU A CA 1
ATOM 713 C C . GLU A 1 87 ? -9.559 -6.343 13.063 1.00 97.00 87 GLU A C 1
ATOM 715 O O . GLU A 1 87 ? -9.041 -7.193 12.343 1.00 97.00 87 GLU A O 1
ATOM 720 N N . MET A 1 88 ? -9.362 -5.039 12.828 1.00 96.38 88 MET A N 1
ATOM 721 C CA . MET A 1 88 ? -8.499 -4.556 11.740 1.00 96.38 88 MET A CA 1
ATOM 722 C C . MET A 1 88 ? -7.042 -4.984 11.934 1.00 96.38 88 MET A C 1
ATOM 724 O O . MET A 1 88 ? -6.413 -5.449 10.988 1.00 96.38 88 MET A O 1
ATOM 728 N N . LYS A 1 89 ? -6.507 -4.910 13.160 1.00 96.31 89 LYS A N 1
ATOM 729 C CA . LYS A 1 89 ? -5.165 -5.425 13.481 1.00 96.31 89 LYS A CA 1
ATOM 730 C C . LYS A 1 89 ? -5.045 -6.927 13.236 1.00 96.31 89 LYS A C 1
ATOM 732 O O . LYS A 1 89 ? -4.002 -7.395 12.789 1.00 96.31 89 LYS A O 1
ATOM 737 N N . ALA A 1 90 ? -6.117 -7.684 13.462 1.00 96.69 90 ALA A N 1
ATOM 738 C CA . ALA A 1 90 ? -6.157 -9.100 13.118 1.00 96.69 90 ALA A CA 1
ATOM 739 C C . ALA A 1 90 ? -6.072 -9.367 11.601 1.00 96.69 90 ALA A C 1
ATOM 741 O O . ALA A 1 90 ? -5.790 -10.491 11.196 1.00 96.69 90 ALA A O 1
ATOM 742 N N . CYS A 1 91 ? -6.252 -8.350 10.762 1.00 97.56 91 CYS A N 1
ATOM 743 C CA . CYS A 1 91 ? -6.174 -8.456 9.308 1.00 97.56 91 CYS A CA 1
ATOM 744 C C . CYS A 1 91 ? -4.832 -7.968 8.733 1.00 97.56 91 CYS A C 1
ATOM 746 O O . CYS A 1 91 ? -4.670 -7.930 7.514 1.00 97.56 91 CYS A O 1
ATOM 748 N N . LEU A 1 92 ? -3.867 -7.588 9.579 1.00 97.19 92 LEU A N 1
ATOM 749 C CA . LEU A 1 92 ? -2.569 -7.059 9.152 1.00 97.19 92 LEU A CA 1
ATOM 750 C C . LEU A 1 92 ? -1.422 -8.019 9.485 1.00 97.19 92 LEU A C 1
ATOM 752 O O . LEU A 1 92 ? -1.430 -8.681 10.525 1.00 97.19 92 LEU A O 1
ATOM 756 N N . TRP A 1 93 ? -0.407 -8.067 8.619 1.00 95.88 93 TRP A N 1
ATOM 757 C CA . TRP A 1 93 ? 0.833 -8.805 8.892 1.00 95.88 93 TRP A CA 1
ATOM 758 C C . TRP A 1 93 ? 1.611 -8.204 10.059 1.00 95.88 93 TRP A C 1
ATOM 760 O O . TRP A 1 93 ? 2.049 -8.932 10.944 1.00 95.88 93 TRP A O 1
ATOM 770 N N . LEU A 1 94 ? 1.762 -6.878 10.061 1.00 95.19 94 LEU A N 1
ATOM 771 C CA . LEU A 1 94 ? 2.497 -6.124 11.075 1.00 95.19 94 LEU A CA 1
ATOM 772 C C . LEU A 1 94 ? 1.564 -5.077 11.691 1.00 95.19 94 LEU A C 1
ATOM 774 O O . LEU A 1 94 ? 1.598 -3.929 11.268 1.00 95.19 94 LEU A O 1
ATOM 778 N N . PRO A 1 95 ? 0.696 -5.453 12.645 1.00 94.19 95 PRO A N 1
ATOM 779 C CA . PRO A 1 95 ? -0.377 -4.582 13.126 1.00 94.19 95 PRO A CA 1
ATOM 780 C C . PRO A 1 95 ? 0.072 -3.424 14.025 1.00 94.19 95 PRO A C 1
ATOM 782 O O . PRO A 1 95 ? -0.719 -2.504 14.238 1.00 94.19 95 PRO A O 1
ATOM 785 N N . GLU A 1 96 ? 1.294 -3.471 14.563 1.00 92.25 96 GLU A N 1
ATOM 786 C CA . GLU A 1 96 ? 1.789 -2.561 15.603 1.00 92.25 96 GLU A CA 1
ATOM 787 C C . GLU A 1 96 ? 3.159 -1.965 15.253 1.00 92.25 96 GLU A C 1
ATOM 789 O O . GLU A 1 96 ? 3.992 -2.596 14.595 1.00 92.25 96 GLU A O 1
ATOM 794 N N . ASN A 1 97 ? 3.413 -0.760 15.765 1.00 91.25 97 ASN A N 1
ATOM 795 C CA . ASN A 1 97 ? 4.731 -0.132 15.745 1.00 91.25 97 ASN A CA 1
ATOM 796 C C . ASN A 1 97 ? 5.568 -0.599 16.949 1.00 91.25 97 ASN A C 1
ATOM 798 O O . ASN A 1 97 ? 5.704 0.111 17.944 1.00 91.25 97 ASN A O 1
ATOM 802 N N . GLU A 1 98 ? 6.062 -1.830 16.881 1.00 88.69 98 GLU A N 1
ATOM 803 C CA . GLU A 1 98 ? 6.928 -2.431 17.904 1.00 88.69 98 GLU A CA 1
ATOM 804 C C . GLU A 1 98 ? 8.406 -2.053 17.707 1.00 88.69 98 GLU A C 1
ATOM 806 O O . GLU A 1 98 ? 8.827 -1.691 16.609 1.00 88.69 98 GLU A O 1
ATOM 811 N N . GLU A 1 99 ? 9.233 -2.239 18.740 1.00 85.44 99 GLU A N 1
ATOM 812 C CA . GLU A 1 99 ? 10.683 -1.971 18.707 1.00 85.44 99 GLU A CA 1
ATOM 813 C C . GLU A 1 99 ? 11.398 -2.650 17.520 1.00 85.44 99 GLU A C 1
ATOM 815 O O . GLU A 1 99 ? 12.251 -2.061 16.855 1.00 85.44 99 GLU A O 1
ATOM 820 N N . HIS A 1 100 ? 10.989 -3.875 17.177 1.00 86.12 100 HIS A N 1
ATOM 821 C CA . HIS A 1 100 ? 11.564 -4.647 16.072 1.00 86.12 100 HIS A CA 1
ATOM 822 C C . HIS A 1 100 ? 10.819 -4.485 14.736 1.00 86.12 100 HIS A C 1
ATOM 824 O O . HIS A 1 100 ? 11.082 -5.237 13.792 1.00 86.12 100 HIS A O 1
ATOM 830 N N . TYR A 1 101 ? 9.914 -3.510 14.609 1.00 90.81 101 TYR A N 1
ATOM 831 C CA . TYR A 1 101 ? 9.102 -3.296 13.406 1.00 90.81 101 TYR A CA 1
ATOM 832 C C . TYR A 1 101 ? 9.950 -3.187 12.130 1.00 90.81 101 TYR A C 1
ATOM 834 O O . TYR A 1 101 ? 9.683 -3.878 11.146 1.00 90.81 101 TYR A O 1
ATOM 842 N N . LEU A 1 102 ? 11.023 -2.388 12.147 1.00 89.75 102 LEU A N 1
ATOM 843 C CA . LEU A 1 102 ? 11.894 -2.206 10.977 1.00 89.75 102 LEU A CA 1
ATOM 844 C C . LEU A 1 102 ? 12.614 -3.493 10.560 1.00 89.75 102 LEU A C 1
ATOM 846 O O . LEU A 1 102 ? 12.902 -3.679 9.379 1.00 89.75 102 LEU A O 1
ATOM 850 N N . GLN A 1 103 ? 12.905 -4.384 11.509 1.00 88.56 103 GLN A N 1
ATOM 851 C CA . GLN A 1 103 ? 13.514 -5.681 11.223 1.00 88.56 103 GLN A CA 1
ATOM 852 C C . GLN A 1 103 ? 12.472 -6.629 10.626 1.00 88.56 103 GLN A C 1
ATOM 854 O O . GLN A 1 103 ? 12.722 -7.219 9.578 1.00 88.56 103 GLN A O 1
ATOM 859 N N . LYS A 1 104 ? 11.275 -6.697 11.228 1.00 90.62 104 LYS A N 1
ATOM 860 C CA . LYS A 1 104 ? 10.149 -7.501 10.730 1.00 90.62 104 LYS A CA 1
ATOM 861 C C . LYS A 1 104 ? 9.721 -7.083 9.317 1.00 90.62 104 LYS A C 1
ATOM 863 O O . LYS A 1 104 ? 9.489 -7.937 8.465 1.00 90.62 104 LYS A O 1
ATOM 868 N N . LYS A 1 105 ? 9.710 -5.776 9.029 1.00 91.56 105 LYS A N 1
ATOM 869 C CA . LYS A 1 105 ? 9.385 -5.209 7.708 1.00 91.56 105 LYS A CA 1
ATOM 870 C C . LYS A 1 105 ? 10.261 -5.773 6.582 1.00 91.56 105 LYS A C 1
ATOM 872 O O . LYS A 1 105 ? 9.772 -5.926 5.469 1.00 91.56 105 LYS A O 1
ATOM 877 N N . LYS A 1 106 ? 11.526 -6.126 6.846 1.00 90.69 106 LYS A N 1
ATOM 878 C CA . LYS A 1 106 ? 12.439 -6.692 5.828 1.00 90.69 106 LYS A CA 1
ATOM 879 C C . LYS A 1 106 ? 11.996 -8.066 5.315 1.00 90.69 106 LYS A C 1
ATOM 881 O O . LYS A 1 106 ? 12.363 -8.450 4.204 1.00 90.69 106 LYS A O 1
ATOM 886 N N . TYR A 1 107 ? 11.205 -8.791 6.103 1.00 92.38 107 TYR A N 1
ATOM 887 C CA . TYR A 1 107 ? 10.631 -10.073 5.705 1.00 92.38 107 TYR A CA 1
ATOM 888 C C . TYR A 1 107 ? 9.329 -9.917 4.907 1.00 92.38 107 TYR A C 1
ATOM 890 O O . TYR A 1 107 ? 8.869 -10.890 4.316 1.00 92.38 107 TYR A O 1
ATOM 898 N N . ILE A 1 108 ? 8.749 -8.713 4.830 1.00 92.69 108 ILE A N 1
ATOM 899 C CA . ILE A 1 108 ? 7.634 -8.431 3.920 1.00 92.69 108 ILE A CA 1
ATOM 900 C C . ILE A 1 108 ? 8.209 -8.166 2.531 1.00 92.69 108 ILE A C 1
ATOM 902 O O . ILE A 1 108 ? 8.750 -7.094 2.248 1.00 92.69 108 ILE A O 1
ATOM 906 N N . ASN A 1 109 ? 8.151 -9.189 1.684 1.00 91.56 109 ASN A N 1
ATOM 907 C CA . ASN A 1 109 ? 8.639 -9.148 0.315 1.00 91.56 109 ASN A CA 1
ATOM 908 C C . ASN A 1 109 ? 7.900 -10.160 -0.563 1.00 91.56 109 ASN A C 1
ATOM 910 O O . ASN A 1 109 ? 7.284 -11.096 -0.059 1.00 91.56 109 ASN A O 1
ATOM 914 N N . LEU A 1 110 ? 8.018 -9.980 -1.880 1.00 89.81 110 LEU A N 1
ATOM 915 C CA . LEU A 1 110 ? 7.299 -10.756 -2.892 1.00 89.81 110 LEU A CA 1
ATOM 916 C C . LEU A 1 110 ? 7.525 -12.277 -2.813 1.00 89.81 110 LEU A C 1
ATOM 918 O O . LEU A 1 110 ? 6.710 -13.045 -3.313 1.00 89.81 110 LEU A O 1
ATOM 922 N N . GLU A 1 111 ? 8.641 -12.746 -2.251 1.00 89.94 111 GLU A N 1
ATOM 923 C CA . GLU A 1 111 ? 8.873 -14.186 -2.099 1.00 89.94 111 GLU A CA 1
ATOM 924 C C . GLU A 1 111 ? 8.072 -14.756 -0.927 1.00 89.94 111 GLU A C 1
ATOM 926 O O . GLU A 1 111 ? 7.413 -15.785 -1.073 1.00 89.94 111 GLU A O 1
ATOM 931 N N . ASN A 1 112 ? 8.081 -14.062 0.210 1.00 93.06 112 ASN A N 1
ATOM 932 C CA . ASN A 1 112 ? 7.397 -14.514 1.416 1.00 93.06 112 ASN A CA 1
ATOM 933 C C . ASN A 1 112 ? 5.876 -14.304 1.352 1.00 93.06 112 ASN A C 1
ATOM 935 O O . ASN A 1 112 ? 5.137 -15.086 1.946 1.00 93.06 112 ASN A O 1
ATOM 939 N N . THR A 1 113 ? 5.376 -13.295 0.629 1.00 92.94 113 THR A N 1
ATOM 940 C CA . THR A 1 113 ? 3.922 -13.051 0.497 1.00 92.94 113 THR A CA 1
ATOM 941 C C . THR A 1 113 ? 3.184 -14.194 -0.197 1.00 92.94 113 THR A C 1
ATOM 943 O O . THR A 1 113 ? 2.056 -14.518 0.180 1.00 92.94 113 THR A O 1
ATOM 946 N N . LYS A 1 114 ? 3.870 -14.931 -1.077 1.00 92.69 114 LYS A N 1
ATOM 947 C CA . LYS A 1 114 ? 3.351 -16.142 -1.736 1.00 92.69 114 LYS A CA 1
ATOM 948 C C . LYS A 1 114 ? 2.968 -17.265 -0.777 1.00 92.69 114 LYS A C 1
ATOM 950 O O . LYS A 1 114 ? 2.230 -18.165 -1.163 1.00 92.69 114 LYS A O 1
ATOM 955 N N . LEU A 1 115 ? 3.446 -17.227 0.470 1.00 93.69 115 LEU A N 1
ATOM 956 C CA . LEU A 1 115 ? 3.050 -18.179 1.511 1.00 93.69 115 LEU A CA 1
ATOM 957 C C . LEU A 1 115 ? 1.578 -18.026 1.924 1.00 93.69 115 LEU A C 1
ATOM 959 O O . LEU A 1 115 ? 1.036 -18.917 2.577 1.00 93.69 115 LEU A O 1
ATOM 963 N N . GLY A 1 116 ? 0.929 -16.921 1.548 1.00 95.56 116 GLY A N 1
ATOM 964 C CA . GLY A 1 116 ? -0.423 -16.587 1.975 1.00 95.56 116 GLY A CA 1
ATOM 965 C C . GLY A 1 116 ? -0.440 -15.812 3.292 1.00 95.56 116 GLY A C 1
ATOM 966 O O . GLY A 1 116 ? 0.538 -15.772 4.039 1.00 95.56 116 GLY A O 1
ATOM 967 N N . PHE A 1 117 ? -1.581 -15.181 3.588 1.00 96.31 117 PHE A N 1
ATOM 968 C CA . PHE A 1 117 ? -1.685 -14.255 4.718 1.00 96.31 117 PHE A CA 1
ATOM 969 C C . PHE A 1 117 ? -1.398 -14.925 6.069 1.00 96.31 117 PHE A C 1
ATOM 971 O O . PHE A 1 117 ? -0.531 -14.456 6.804 1.00 96.31 117 PHE A O 1
ATOM 978 N N . TYR A 1 118 ? -2.106 -16.016 6.380 1.00 94.94 118 TYR A N 1
ATOM 979 C CA . TYR A 1 118 ? -2.048 -16.660 7.696 1.00 94.94 118 TYR A CA 1
ATOM 980 C C . TYR A 1 118 ? -0.659 -17.213 8.013 1.00 94.94 118 TYR A C 1
ATOM 982 O O . TYR A 1 118 ? -0.112 -16.914 9.070 1.00 94.94 118 TYR A O 1
ATOM 990 N N . LYS A 1 119 ? -0.061 -17.944 7.066 1.00 95.31 119 LYS A N 1
ATOM 991 C CA . LYS A 1 119 ? 1.260 -18.556 7.237 1.00 95.31 119 LYS A CA 1
ATOM 992 C C . LYS A 1 119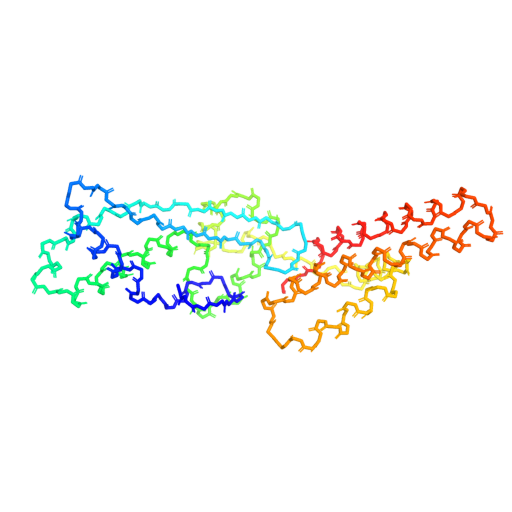 ? 2.364 -17.512 7.388 1.00 95.31 119 LYS A C 1
ATOM 994 O O . LYS A 1 119 ? 3.200 -17.632 8.277 1.00 95.31 119 LYS A O 1
ATOM 999 N N . LEU A 1 120 ? 2.346 -16.460 6.563 1.00 95.75 120 LEU A N 1
ATOM 1000 C CA . LEU A 1 120 ? 3.317 -15.374 6.692 1.00 95.75 120 LEU A CA 1
ATOM 1001 C C . LEU A 1 120 ? 3.159 -14.648 8.034 1.00 95.75 120 LEU A C 1
ATOM 1003 O O . LEU A 1 120 ? 4.148 -14.391 8.716 1.00 95.75 120 LEU A O 1
ATOM 1007 N N . ARG A 1 121 ? 1.921 -14.353 8.446 1.00 95.00 121 ARG A N 1
ATOM 1008 C CA . ARG A 1 121 ? 1.650 -13.702 9.732 1.00 95.00 121 ARG A CA 1
ATOM 1009 C C . ARG A 1 121 ? 2.148 -14.532 10.912 1.00 95.00 121 ARG A C 1
ATOM 1011 O O . ARG A 1 121 ? 2.762 -13.979 11.817 1.00 95.00 121 ARG A O 1
ATOM 1018 N N . GLU A 1 122 ? 1.907 -15.837 10.894 1.00 94.06 122 GLU A N 1
ATOM 1019 C CA . GLU A 1 122 ? 2.385 -16.765 11.918 1.00 94.06 122 GLU A CA 1
ATOM 1020 C C . GLU A 1 122 ? 3.918 -16.782 11.995 1.00 94.06 122 GLU A C 1
ATOM 1022 O O . GLU A 1 122 ? 4.483 -16.610 13.074 1.00 94.06 122 GLU A O 1
ATOM 1027 N N . GLN A 1 123 ? 4.609 -16.889 10.857 1.00 93.81 123 GLN A N 1
ATOM 1028 C CA . GLN A 1 123 ? 6.075 -16.893 10.827 1.00 93.81 123 GLN A CA 1
ATOM 1029 C C . GLN A 1 123 ? 6.684 -15.561 11.283 1.00 93.81 123 GLN A C 1
ATOM 1031 O O . GLN A 1 123 ? 7.697 -15.561 11.976 1.00 93.81 123 GLN A O 1
ATOM 1036 N N . LEU A 1 124 ? 6.052 -14.426 10.974 1.00 92.88 124 LEU A N 1
ATOM 1037 C CA . LEU A 1 124 ? 6.472 -13.111 11.477 1.00 92.88 124 LEU A CA 1
ATOM 1038 C C . LEU A 1 124 ? 6.335 -12.967 13.001 1.00 92.88 124 LEU A C 1
ATOM 1040 O O . LEU A 1 124 ? 7.003 -12.113 13.592 1.00 92.88 124 LEU A O 1
ATOM 1044 N N . LEU A 1 125 ? 5.461 -13.759 13.628 1.00 89.62 125 LEU A N 1
ATOM 1045 C CA . LEU A 1 125 ? 5.246 -13.766 15.074 1.00 89.62 125 LEU A CA 1
ATOM 1046 C C . LEU A 1 125 ? 6.162 -14.767 15.787 1.00 89.62 125 LEU A C 1
ATOM 1048 O O . LEU A 1 125 ? 6.736 -14.416 16.815 1.00 89.62 125 LEU A O 1
ATOM 1052 N N . LEU A 1 126 ? 6.289 -15.986 15.256 1.00 89.19 126 LEU A N 1
ATOM 1053 C CA . LEU A 1 126 ? 6.944 -17.104 15.943 1.00 89.19 126 LEU A CA 1
ATOM 1054 C C . LEU A 1 126 ? 8.428 -17.249 15.599 1.00 89.19 126 LEU A C 1
ATOM 1056 O O . LEU A 1 126 ? 9.248 -17.397 16.501 1.00 89.19 126 LEU A O 1
ATOM 1060 N N . ASP A 1 127 ? 8.783 -17.217 14.311 1.00 85.56 127 ASP A N 1
ATOM 1061 C CA . ASP A 1 127 ? 10.167 -17.424 13.872 1.00 85.56 127 ASP A CA 1
ATOM 1062 C C . ASP A 1 127 ? 10.486 -16.694 12.551 1.00 85.56 127 ASP A C 1
ATOM 1064 O O . ASP A 1 127 ? 10.567 -17.307 11.478 1.00 85.56 127 ASP A O 1
ATOM 1068 N N . PRO A 1 128 ? 10.717 -15.366 12.602 1.00 84.44 128 PRO A N 1
ATOM 1069 C CA . PRO A 1 128 ? 11.014 -14.579 11.409 1.00 84.44 128 PRO A CA 1
ATOM 1070 C C . PRO A 1 128 ? 12.305 -15.000 10.701 1.00 84.44 128 PRO A C 1
ATOM 1072 O O . PRO A 1 128 ? 12.488 -14.663 9.539 1.00 84.44 128 PRO A O 1
ATOM 1075 N N . LYS A 1 129 ? 13.216 -15.724 11.368 1.00 84.06 129 LYS A N 1
ATOM 1076 C CA . LYS A 1 129 ? 14.514 -16.107 10.789 1.00 84.06 129 LYS A CA 1
ATOM 1077 C C . LYS A 1 129 ? 14.388 -17.168 9.697 1.00 84.06 129 LYS A C 1
ATOM 1079 O O . LYS A 1 129 ? 15.300 -17.300 8.887 1.00 84.06 129 LYS A O 1
ATOM 1084 N N . GLN A 1 130 ? 13.274 -17.901 9.656 1.00 85.50 130 GLN A N 1
ATOM 1085 C CA . GLN A 1 130 ? 12.969 -18.833 8.566 1.00 85.50 130 GLN A CA 1
ATOM 1086 C C . GLN A 1 130 ? 12.535 -18.114 7.284 1.00 85.50 130 GLN A C 1
ATOM 1088 O O . GLN A 1 130 ? 12.598 -18.691 6.197 1.00 85.50 130 GLN A O 1
ATOM 1093 N N . LEU A 1 131 ? 12.078 -16.864 7.401 1.00 90.00 131 LEU A N 1
ATOM 1094 C CA . LEU A 1 131 ? 11.679 -16.052 6.264 1.00 90.00 131 LEU A CA 1
ATOM 1095 C C . LEU A 1 131 ? 12.913 -15.508 5.554 1.00 90.00 131 LEU A C 1
ATOM 1097 O O . LEU A 1 131 ? 13.891 -15.079 6.170 1.00 90.00 131 LEU A O 1
ATOM 1101 N N . LYS A 1 132 ? 12.846 -15.464 4.227 1.00 86.56 132 LYS A N 1
ATOM 1102 C CA . LYS A 1 132 ? 13.942 -14.922 3.429 1.00 86.56 132 LYS A CA 1
ATOM 1103 C C . LYS A 1 132 ? 13.910 -13.405 3.479 1.00 86.56 132 LYS A C 1
ATOM 1105 O O . LYS A 1 132 ? 12.860 -12.791 3.283 1.00 86.56 132 LYS A O 1
ATOM 1110 N N . THR A 1 133 ? 15.051 -12.783 3.727 1.00 84.25 133 THR A N 1
ATOM 1111 C CA . THR A 1 133 ? 15.219 -11.353 3.467 1.00 84.25 133 THR A CA 1
ATOM 1112 C C . THR A 1 133 ? 15.550 -11.150 1.993 1.00 84.25 133 THR A C 1
ATOM 1114 O O . THR A 1 133 ? 16.061 -12.050 1.326 1.00 84.25 133 THR A O 1
ATOM 1117 N N . ILE A 1 134 ? 15.244 -9.969 1.456 1.00 73.38 134 ILE A N 1
ATOM 1118 C CA . ILE A 1 134 ? 15.636 -9.646 0.083 1.00 73.38 134 ILE A CA 1
ATOM 1119 C C . ILE A 1 134 ? 17.166 -9.559 0.035 1.00 73.38 134 ILE A C 1
ATOM 1121 O O . ILE A 1 134 ? 17.761 -8.653 0.622 1.00 73.38 134 ILE A O 1
ATOM 1125 N N . GLU A 1 135 ? 17.803 -10.472 -0.696 1.00 64.62 135 GLU A N 1
ATOM 1126 C CA . GLU A 1 135 ? 19.213 -10.338 -1.047 1.00 64.62 135 GLU A CA 1
ATOM 1127 C C . GLU A 1 135 ? 19.379 -9.154 -2.002 1.00 64.62 135 GLU A C 1
ATOM 1129 O O . GLU A 1 135 ? 18.917 -9.164 -3.148 1.00 64.62 135 GLU A O 1
ATOM 1134 N N . ASN A 1 136 ? 20.054 -8.106 -1.536 1.00 64.06 136 ASN A N 1
ATOM 1135 C CA . ASN A 1 136 ? 20.404 -6.991 -2.395 1.00 64.06 136 ASN A CA 1
ATOM 1136 C C . ASN A 1 136 ? 21.486 -7.470 -3.375 1.00 64.06 136 ASN A C 1
ATOM 1138 O O . ASN A 1 136 ? 22.645 -7.618 -2.994 1.00 64.06 136 ASN A O 1
ATOM 1142 N N . LYS A 1 137 ? 21.127 -7.714 -4.643 1.00 64.75 137 LYS A N 1
ATOM 1143 C CA . LYS A 1 137 ? 22.059 -8.193 -5.689 1.00 64.75 137 LYS A CA 1
ATOM 1144 C C . LYS A 1 137 ? 23.184 -7.206 -6.057 1.00 64.75 137 LYS A C 1
ATOM 1146 O O . LYS A 1 137 ? 23.912 -7.439 -7.025 1.00 64.75 137 LYS A O 1
ATOM 1151 N N . GLY A 1 138 ? 23.330 -6.113 -5.307 1.00 69.19 138 GLY A N 1
ATOM 1152 C CA . GLY A 1 138 ? 24.424 -5.158 -5.426 1.00 69.19 138 GLY A CA 1
ATOM 1153 C C . GLY A 1 138 ? 24.549 -4.560 -6.829 1.00 69.19 138 GLY A C 1
ATOM 1154 O O . GLY A 1 138 ? 23.557 -4.373 -7.544 1.00 69.19 138 GLY A O 1
ATOM 1155 N N . SER A 1 139 ? 25.792 -4.295 -7.235 1.00 76.81 139 SER A N 1
ATOM 1156 C CA . SER A 1 139 ? 26.137 -3.564 -8.460 1.00 76.81 139 SER A CA 1
ATOM 1157 C C . SER A 1 139 ? 25.661 -4.235 -9.754 1.00 76.81 139 SER A C 1
ATOM 1159 O O . SER A 1 139 ? 25.371 -3.542 -10.727 1.00 76.81 139 SER A O 1
ATOM 1161 N N . ILE A 1 140 ? 25.525 -5.567 -9.786 1.00 84.19 140 ILE A N 1
ATOM 1162 C CA . ILE A 1 140 ? 25.116 -6.303 -10.997 1.00 84.19 140 ILE A CA 1
ATOM 1163 C C . ILE A 1 140 ? 23.645 -6.033 -11.329 1.00 84.19 140 ILE A C 1
ATOM 1165 O O . ILE A 1 140 ? 23.301 -5.768 -12.480 1.00 84.19 140 ILE A O 1
ATOM 1169 N N . GLY A 1 141 ? 22.759 -6.065 -10.329 1.00 85.19 141 GLY A N 1
ATOM 1170 C CA . GLY A 1 141 ? 21.341 -5.758 -10.542 1.00 85.19 141 GLY A CA 1
ATOM 1171 C C . GLY A 1 141 ? 21.142 -4.316 -11.011 1.00 85.19 141 GLY A C 1
ATOM 1172 O O . GLY A 1 141 ? 20.381 -4.057 -11.942 1.00 85.19 141 GLY A O 1
ATOM 1173 N N . GLN A 1 142 ? 21.882 -3.382 -10.412 1.00 87.25 142 GLN A N 1
ATOM 1174 C CA . GLN A 1 142 ? 21.856 -1.965 -10.779 1.00 87.25 142 GLN A CA 1
ATOM 1175 C C . GLN A 1 142 ? 22.398 -1.721 -12.190 1.00 87.25 142 GLN A C 1
ATOM 1177 O O . GLN A 1 142 ? 21.810 -0.929 -12.925 1.00 87.25 142 GLN A O 1
ATOM 1182 N N . PHE A 1 143 ? 23.448 -2.441 -12.596 1.00 92.06 143 PHE A N 1
ATOM 1183 C CA . PHE A 1 143 ? 23.969 -2.405 -13.961 1.00 92.06 143 PHE A CA 1
ATOM 1184 C C . PHE A 1 143 ? 22.888 -2.773 -14.985 1.00 92.06 143 PHE A C 1
ATOM 1186 O O . PHE A 1 143 ? 22.617 -1.986 -15.890 1.00 92.06 143 PHE A O 1
ATOM 1193 N N . TRP A 1 144 ? 22.203 -3.909 -14.809 1.00 93.19 144 TRP A N 1
ATOM 1194 C CA . TRP A 1 144 ? 21.151 -4.339 -15.739 1.00 93.19 144 TRP A CA 1
ATOM 1195 C C . TRP A 1 144 ? 19.936 -3.408 -15.737 1.00 93.19 144 TRP A C 1
ATOM 1197 O O . TRP A 1 144 ? 19.391 -3.105 -16.796 1.00 93.19 144 TRP A O 1
ATOM 1207 N N . ILE A 1 145 ? 19.528 -2.900 -14.569 1.00 93.00 145 ILE A N 1
ATOM 1208 C CA . ILE A 1 145 ? 18.458 -1.894 -14.479 1.00 93.00 145 ILE A CA 1
ATOM 1209 C C . ILE A 1 145 ? 18.849 -0.629 -15.253 1.00 93.00 145 ILE A C 1
ATOM 1211 O O . ILE A 1 145 ? 18.014 -0.069 -15.964 1.00 93.00 145 ILE A O 1
ATOM 1215 N N . SER A 1 146 ? 20.101 -0.181 -15.136 1.00 92.88 146 SER A N 1
ATOM 1216 C CA . SER A 1 146 ? 20.617 0.981 -15.865 1.00 92.88 146 SER A CA 1
ATOM 1217 C C . SER A 1 146 ? 20.640 0.732 -17.375 1.00 92.88 146 SER A C 1
ATOM 1219 O O . SER A 1 146 ? 20.074 1.519 -18.132 1.00 92.88 146 SER A O 1
ATOM 1221 N N . LEU A 1 147 ? 21.176 -0.414 -17.811 1.00 95.56 147 LEU A N 1
ATOM 1222 C CA . LEU A 1 147 ? 21.226 -0.813 -19.218 1.00 95.56 147 LEU A CA 1
ATOM 1223 C C . LEU A 1 147 ? 19.828 -0.830 -19.853 1.00 95.56 147 LEU A C 1
ATOM 1225 O O . LEU A 1 147 ? 19.606 -0.220 -20.898 1.00 95.56 147 LEU A O 1
ATOM 1229 N N . PHE A 1 148 ? 18.856 -1.466 -19.195 1.00 96.94 148 PHE A N 1
ATOM 1230 C CA . PHE A 1 148 ? 17.483 -1.525 -19.700 1.00 96.94 148 PHE A CA 1
ATOM 1231 C C . PHE A 1 148 ? 16.714 -0.201 -19.556 1.00 96.94 148 PHE A C 1
ATOM 1233 O O . PHE A 1 148 ? 15.633 -0.046 -20.122 1.00 96.94 148 PHE A O 1
ATOM 1240 N N . SER A 1 149 ? 17.269 0.790 -18.853 1.00 96.00 149 SER A N 1
ATOM 1241 C CA . SER A 1 149 ? 16.715 2.147 -18.820 1.00 96.00 149 SER A CA 1
ATOM 1242 C C . SER A 1 149 ? 17.085 2.971 -20.058 1.00 96.00 149 SER A C 1
ATOM 1244 O O . SER A 1 149 ? 16.396 3.950 -20.331 1.00 96.00 149 SER A O 1
ATOM 1246 N N . LEU A 1 150 ? 18.127 2.598 -20.815 1.00 95.75 150 LEU A N 1
ATOM 1247 C CA . LEU A 1 150 ? 18.705 3.444 -21.870 1.00 95.75 150 LEU A CA 1
ATOM 1248 C C . LEU A 1 150 ? 17.710 3.865 -22.967 1.00 95.75 150 LEU A C 1
ATOM 1250 O O . LEU A 1 150 ? 17.617 5.067 -23.220 1.00 95.75 150 LEU A O 1
ATOM 1254 N N . PRO A 1 151 ? 16.893 2.972 -23.567 1.00 95.69 151 PRO A N 1
ATOM 1255 C CA . PRO A 1 151 ? 15.959 3.379 -24.628 1.00 95.69 151 PRO A CA 1
ATOM 1256 C C . PRO A 1 151 ? 14.847 4.318 -24.148 1.00 95.69 151 PRO A C 1
ATOM 1258 O O . PRO A 1 151 ? 14.124 4.903 -24.951 1.00 95.69 151 PRO A O 1
ATOM 1261 N N . ASN A 1 152 ? 14.684 4.437 -22.831 1.00 97.12 152 ASN A N 1
ATOM 1262 C CA . ASN A 1 152 ? 13.642 5.204 -22.163 1.00 97.12 152 ASN A CA 1
ATOM 1263 C C . ASN A 1 152 ? 14.226 6.233 -21.191 1.00 97.12 152 ASN A C 1
ATOM 1265 O O . ASN A 1 152 ? 13.539 6.685 -20.276 1.00 97.12 152 ASN A O 1
ATOM 1269 N N . LEU A 1 153 ? 15.496 6.604 -21.358 1.00 96.19 153 LEU A N 1
ATOM 1270 C CA . LEU A 1 153 ? 16.190 7.426 -20.376 1.00 96.19 153 LEU A CA 1
ATOM 1271 C C . LEU A 1 153 ? 15.533 8.805 -20.219 1.00 96.19 153 LEU A C 1
ATOM 1273 O O . LEU A 1 153 ? 15.323 9.250 -19.094 1.00 96.19 153 LEU A O 1
ATOM 1277 N N . LEU A 1 154 ? 15.140 9.444 -21.327 1.00 95.94 154 LEU A N 1
ATOM 1278 C CA . LEU A 1 154 ? 14.512 10.770 -21.302 1.00 95.94 154 LEU A CA 1
ATOM 1279 C C . LEU A 1 154 ? 13.189 10.802 -20.516 1.00 95.94 154 LEU A C 1
ATOM 1281 O O . LEU A 1 154 ? 13.100 11.595 -19.572 1.00 95.94 154 LEU A O 1
ATOM 1285 N N . PRO A 1 155 ? 12.176 9.956 -20.809 1.00 97.00 155 PRO A N 1
ATOM 1286 C CA . PRO A 1 155 ? 10.956 9.950 -20.006 1.00 97.00 155 PRO A CA 1
ATOM 1287 C C . PRO A 1 155 ? 11.220 9.543 -18.551 1.00 97.00 155 PRO A C 1
ATOM 1289 O O . PRO A 1 155 ? 10.619 10.119 -17.648 1.00 97.00 155 PRO A O 1
ATOM 1292 N N . LEU A 1 156 ? 12.151 8.617 -18.288 1.00 96.44 156 LEU A N 1
ATOM 1293 C CA . LEU A 1 156 ? 12.488 8.200 -16.922 1.00 96.44 156 LEU A CA 1
ATOM 1294 C C . LEU A 1 156 ? 13.103 9.334 -16.086 1.00 96.44 156 LEU A C 1
ATOM 1296 O O . LEU A 1 156 ? 12.723 9.502 -14.925 1.00 96.44 156 LEU A O 1
ATOM 1300 N N . ILE A 1 157 ? 14.018 10.120 -16.661 1.00 96.31 157 ILE A N 1
ATOM 1301 C CA . ILE A 1 157 ? 14.601 11.299 -16.004 1.00 96.31 157 ILE A CA 1
ATOM 1302 C C . ILE A 1 157 ? 13.516 12.347 -15.749 1.00 96.31 157 ILE A C 1
ATOM 1304 O O . ILE A 1 157 ? 13.400 12.831 -14.623 1.00 96.31 157 ILE A O 1
ATOM 1308 N N . GLY A 1 158 ? 12.685 12.646 -16.754 1.00 96.25 158 GLY A N 1
ATOM 1309 C CA . GLY A 1 158 ? 11.609 13.630 -16.628 1.00 96.25 158 GLY A CA 1
ATOM 1310 C C . GLY A 1 158 ? 10.606 13.268 -15.529 1.00 96.25 158 GLY A C 1
ATOM 1311 O O . GLY A 1 158 ? 10.297 14.100 -14.679 1.00 96.25 158 GLY A O 1
ATOM 1312 N N . ILE A 1 159 ? 10.174 12.004 -15.461 1.00 96.00 159 ILE A N 1
ATOM 1313 C CA . ILE A 1 159 ? 9.324 11.514 -14.362 1.00 96.00 159 ILE A CA 1
ATOM 1314 C C . ILE A 1 159 ? 10.040 11.678 -13.018 1.00 96.00 159 ILE A C 1
ATOM 1316 O O . ILE A 1 159 ? 9.436 12.137 -12.051 1.00 96.00 159 ILE A O 1
ATOM 1320 N N . GLY A 1 160 ? 11.326 11.325 -12.945 1.00 94.06 160 GLY A N 1
ATOM 1321 C CA . GLY A 1 160 ? 12.127 11.470 -11.730 1.00 94.06 160 GLY A CA 1
ATOM 1322 C C . GLY A 1 160 ? 12.213 12.914 -11.231 1.00 94.06 160 GLY A C 1
ATOM 1323 O O . GLY A 1 160 ? 12.165 13.139 -10.024 1.00 94.06 160 GLY A O 1
ATOM 1324 N N . TRP A 1 161 ? 12.303 13.891 -12.134 1.00 96.25 161 TRP A N 1
ATOM 1325 C CA . TRP A 1 161 ? 12.271 15.312 -11.782 1.00 96.25 161 TRP A CA 1
ATOM 1326 C C . TRP A 1 161 ? 10.911 15.741 -11.246 1.00 96.25 161 TRP A C 1
ATOM 1328 O O . TRP A 1 161 ? 10.858 16.360 -10.188 1.00 96.25 161 TRP A O 1
ATOM 1338 N N . VAL A 1 162 ? 9.821 15.359 -11.915 1.00 96.12 162 VAL A N 1
ATOM 1339 C CA . VAL A 1 162 ? 8.471 15.732 -11.470 1.00 96.12 162 VAL A CA 1
ATOM 1340 C C . VAL A 1 162 ? 8.148 15.115 -10.111 1.00 96.12 162 VAL A C 1
ATOM 1342 O O . VAL A 1 162 ? 7.628 15.802 -9.241 1.00 96.12 162 VAL A O 1
ATOM 1345 N N . VAL A 1 163 ? 8.514 13.852 -9.874 1.00 95.06 163 VAL A N 1
ATOM 1346 C CA . VAL A 1 163 ? 8.283 13.179 -8.583 1.00 95.06 163 VAL A CA 1
ATOM 1347 C C . VAL A 1 163 ? 8.975 13.904 -7.425 1.00 95.06 163 VAL A C 1
ATOM 1349 O O . VAL A 1 163 ? 8.405 13.979 -6.342 1.00 95.06 163 VAL A O 1
ATOM 1352 N N . LYS A 1 164 ? 10.164 14.483 -7.639 1.00 94.38 164 LYS A N 1
ATOM 1353 C CA . LYS A 1 164 ? 10.886 15.238 -6.597 1.00 94.38 164 LYS A CA 1
ATOM 1354 C C . LYS A 1 164 ? 10.162 16.510 -6.148 1.00 94.38 164 LYS A C 1
ATOM 1356 O O . LYS A 1 164 ? 10.461 17.003 -5.068 1.00 94.38 164 LYS A O 1
ATOM 1361 N N . LEU A 1 165 ? 9.219 17.024 -6.941 1.00 95.00 165 LEU A N 1
ATOM 1362 C CA . LEU A 1 165 ? 8.387 18.170 -6.561 1.00 95.00 165 LEU A CA 1
ATOM 1363 C C . LEU A 1 165 ? 7.344 17.807 -5.492 1.00 95.00 165 LEU A C 1
ATOM 1365 O O . LEU A 1 165 ? 6.779 18.697 -4.865 1.00 95.00 165 LEU A O 1
ATOM 1369 N N . PHE A 1 166 ? 7.094 16.512 -5.273 1.00 92.69 166 PHE A N 1
ATOM 1370 C CA . PHE A 1 166 ? 6.119 16.017 -4.309 1.00 92.69 166 PHE A CA 1
ATOM 1371 C C . PHE A 1 166 ? 6.850 15.430 -3.092 1.00 92.69 166 PHE A C 1
ATOM 1373 O O . PHE A 1 166 ? 7.418 14.337 -3.191 1.00 92.69 166 PHE A O 1
ATOM 1380 N N . PRO A 1 167 ? 6.851 16.121 -1.935 1.00 89.62 167 PRO A N 1
ATOM 1381 C CA . PRO A 1 167 ? 7.572 15.655 -0.749 1.00 89.62 167 PRO A CA 1
ATOM 1382 C C . PRO A 1 167 ? 6.964 14.375 -0.164 1.00 89.62 167 PRO A C 1
ATOM 1384 O O . PRO A 1 167 ? 7.671 13.561 0.424 1.00 89.62 167 PRO A O 1
ATOM 1387 N N . ASP A 1 168 ? 5.659 14.181 -0.347 1.00 89.62 168 ASP A N 1
ATOM 1388 C CA . ASP A 1 168 ? 4.938 13.046 0.206 1.00 89.62 168 ASP A CA 1
ATOM 1389 C C . ASP A 1 168 ? 5.057 11.803 -0.686 1.00 89.62 168 ASP A C 1
ATOM 1391 O O . ASP A 1 168 ? 4.601 11.750 -1.834 1.00 89.62 168 ASP A O 1
ATOM 1395 N N . ILE A 1 169 ? 5.675 10.780 -0.102 1.00 88.56 169 ILE A N 1
ATOM 1396 C CA . ILE A 1 169 ? 6.014 9.507 -0.724 1.00 88.56 169 ILE A CA 1
ATOM 1397 C C . ILE A 1 169 ? 4.790 8.701 -1.185 1.00 88.56 169 ILE A C 1
ATOM 1399 O O . ILE A 1 169 ? 4.900 7.907 -2.125 1.00 88.56 169 ILE A O 1
ATOM 1403 N N . VAL A 1 170 ? 3.620 8.903 -0.573 1.00 88.44 170 VAL A N 1
ATOM 1404 C CA . VAL A 1 170 ? 2.402 8.146 -0.901 1.00 88.44 170 VAL A CA 1
ATOM 1405 C C . VAL A 1 170 ? 1.856 8.539 -2.276 1.00 88.44 170 VAL A C 1
ATOM 1407 O O . VAL A 1 170 ? 1.347 7.692 -3.010 1.00 88.44 170 VAL A O 1
ATOM 1410 N N . PHE A 1 171 ? 2.060 9.788 -2.702 1.00 91.06 171 PHE A N 1
ATOM 1411 C CA . PHE A 1 171 ? 1.633 10.252 -4.026 1.00 91.06 171 PHE A CA 1
ATOM 1412 C C . PHE A 1 171 ? 2.596 9.870 -5.151 1.00 91.06 171 PHE A C 1
ATOM 1414 O O . PHE A 1 171 ? 2.237 9.965 -6.326 1.00 91.06 171 PHE A O 1
ATOM 1421 N N . HIS A 1 172 ? 3.809 9.406 -4.835 1.00 92.31 172 HIS A N 1
ATOM 1422 C CA . HIS A 1 172 ? 4.843 9.158 -5.845 1.00 92.31 172 HIS A CA 1
ATOM 1423 C C . HIS A 1 172 ? 4.392 8.180 -6.929 1.00 92.31 172 HIS A C 1
ATOM 1425 O O . HIS A 1 172 ? 4.723 8.386 -8.093 1.00 92.31 172 HIS A O 1
ATOM 1431 N N . ASN A 1 173 ? 3.641 7.130 -6.586 1.00 91.38 173 ASN A N 1
ATOM 1432 C CA . ASN A 1 173 ? 3.146 6.174 -7.582 1.00 91.38 173 ASN A CA 1
ATOM 1433 C C . ASN A 1 173 ? 2.093 6.795 -8.502 1.00 91.38 173 ASN A C 1
ATOM 1435 O O . ASN A 1 173 ? 2.184 6.630 -9.716 1.00 91.38 173 ASN A O 1
ATOM 1439 N N . SER A 1 174 ? 1.143 7.545 -7.942 1.00 92.88 174 SER A N 1
ATOM 1440 C CA . SER A 1 174 ? 0.098 8.233 -8.705 1.00 92.88 174 SER A CA 1
ATOM 1441 C C . SER A 1 174 ? 0.699 9.251 -9.674 1.00 92.88 174 SER A C 1
ATOM 1443 O O . SER A 1 174 ? 0.323 9.293 -10.844 1.00 92.88 174 SER A O 1
ATOM 1445 N N . ILE A 1 175 ? 1.708 10.005 -9.225 1.00 94.44 175 ILE A N 1
ATOM 1446 C CA . ILE A 1 175 ? 2.449 10.947 -10.071 1.00 94.44 175 ILE A CA 1
ATOM 1447 C C . ILE A 1 175 ? 3.231 10.212 -11.160 1.00 94.44 175 ILE A C 1
ATOM 1449 O O . ILE A 1 175 ? 3.128 10.582 -12.327 1.00 94.44 175 ILE A O 1
ATOM 1453 N N . LYS A 1 176 ? 3.969 9.144 -10.823 1.00 93.94 176 LYS A N 1
ATOM 1454 C CA . LYS A 1 176 ? 4.682 8.324 -11.822 1.00 93.94 176 LYS A CA 1
ATOM 1455 C C . LYS A 1 176 ? 3.733 7.774 -12.881 1.00 93.94 176 LYS A C 1
ATOM 1457 O O . LYS A 1 176 ? 4.097 7.771 -14.050 1.00 93.94 176 LYS A O 1
ATOM 1462 N N . TYR A 1 177 ? 2.546 7.323 -12.482 1.00 93.19 177 TYR A N 1
ATOM 1463 C CA . TYR A 1 177 ? 1.538 6.803 -13.398 1.00 93.19 177 TYR A CA 1
ATOM 1464 C C . TYR A 1 177 ? 1.012 7.899 -14.330 1.00 93.19 177 TYR A C 1
ATOM 1466 O O . TYR A 1 177 ? 1.110 7.768 -15.548 1.00 93.19 177 TYR A O 1
ATOM 1474 N N . MET A 1 178 ? 0.530 9.009 -13.766 1.00 95.25 178 MET A N 1
ATOM 1475 C CA . MET A 1 178 ? -0.041 10.117 -14.533 1.00 95.25 178 MET A CA 1
ATOM 1476 C C . MET A 1 178 ? 0.989 10.753 -15.474 1.00 95.25 178 MET A C 1
ATOM 1478 O O . MET A 1 178 ? 0.757 10.856 -16.674 1.00 95.25 178 MET A O 1
ATOM 1482 N N . VAL A 1 179 ? 2.150 11.150 -14.949 1.00 95.81 179 VAL A N 1
ATOM 1483 C CA . VAL A 1 179 ? 3.217 11.790 -15.735 1.00 95.81 179 VAL A CA 1
ATOM 1484 C C . VAL A 1 179 ? 3.815 10.800 -16.726 1.00 95.81 179 VAL A C 1
ATOM 1486 O O . VAL A 1 179 ? 4.083 11.158 -17.872 1.00 95.81 179 VAL A O 1
ATOM 1489 N N . GLY A 1 180 ? 3.997 9.548 -16.303 1.00 95.19 180 GLY A N 1
ATOM 1490 C CA . GLY A 1 180 ? 4.512 8.486 -17.154 1.00 95.19 180 GLY A CA 1
ATOM 1491 C C . GLY A 1 180 ? 3.639 8.256 -18.378 1.00 95.19 180 GLY A C 1
ATOM 1492 O O . GLY A 1 180 ? 4.176 8.184 -19.478 1.00 95.19 180 GLY A O 1
ATOM 1493 N N . LEU A 1 181 ? 2.315 8.235 -18.217 1.00 95.12 181 LEU A N 1
ATOM 1494 C CA . LEU A 1 181 ? 1.378 8.072 -19.327 1.00 95.12 181 LEU A CA 1
ATOM 1495 C C . LEU A 1 181 ? 1.612 9.109 -20.438 1.00 95.12 181 LEU A C 1
ATOM 1497 O O . LEU A 1 181 ? 1.710 8.737 -21.605 1.00 95.12 181 LEU A O 1
ATOM 1501 N N . PHE A 1 182 ? 1.787 10.386 -20.090 1.00 95.88 182 PHE A N 1
ATOM 1502 C CA . PHE A 1 182 ? 2.043 11.440 -21.078 1.00 95.88 182 PHE A CA 1
ATOM 1503 C C . PHE A 1 182 ? 3.477 11.417 -21.624 1.00 95.88 182 PHE A C 1
ATOM 1505 O O . PHE A 1 182 ? 3.677 11.469 -22.839 1.00 95.88 182 PHE A O 1
ATOM 1512 N N . MET A 1 183 ? 4.476 11.302 -20.745 1.00 96.19 183 MET A N 1
ATOM 1513 C CA . MET A 1 183 ? 5.893 11.337 -21.125 1.00 96.19 183 MET A CA 1
ATOM 1514 C C . MET A 1 183 ? 6.269 10.171 -22.042 1.00 96.19 183 MET A C 1
ATOM 1516 O O . MET A 1 183 ? 6.929 10.379 -23.060 1.00 96.19 183 MET A O 1
ATOM 1520 N N . PHE A 1 184 ? 5.834 8.951 -21.715 1.00 97.00 184 PHE A N 1
ATOM 1521 C CA . PHE A 1 184 ? 6.110 7.775 -22.541 1.00 97.00 184 PHE A CA 1
ATOM 1522 C C . PHE A 1 184 ? 5.328 7.799 -23.853 1.00 97.00 184 PHE A C 1
ATOM 1524 O O . PHE A 1 184 ? 5.912 7.513 -24.896 1.00 97.00 184 PHE A O 1
ATOM 1531 N N . ALA A 1 185 ? 4.053 8.207 -23.841 1.00 96.25 185 ALA A N 1
ATOM 1532 C CA . ALA A 1 185 ? 3.273 8.324 -25.073 1.00 96.25 185 ALA A CA 1
ATOM 1533 C C . ALA A 1 185 ? 3.907 9.312 -26.066 1.00 96.25 185 ALA A C 1
ATOM 1535 O O . ALA A 1 185 ? 3.948 9.043 -27.267 1.00 96.25 185 ALA A O 1
ATOM 1536 N N . PHE A 1 186 ? 4.432 10.439 -25.580 1.00 97.00 186 PHE A N 1
ATOM 1537 C CA . PHE A 1 186 ? 5.146 11.401 -26.418 1.00 97.00 186 PHE A CA 1
ATOM 1538 C C . PHE A 1 186 ? 6.503 10.861 -26.891 1.00 97.00 186 PHE A C 1
ATOM 1540 O O . PHE A 1 186 ? 6.819 10.934 -28.079 1.00 97.00 186 PHE A O 1
ATOM 1547 N N . TRP A 1 187 ? 7.278 10.253 -25.990 1.00 97.69 187 TRP A N 1
ATOM 1548 C CA . TRP A 1 187 ? 8.588 9.683 -26.310 1.00 97.69 187 TRP A CA 1
ATOM 1549 C C . TRP A 1 187 ? 8.514 8.597 -27.385 1.00 97.69 187 TRP A C 1
ATOM 1551 O O . TRP A 1 187 ? 9.275 8.610 -28.350 1.00 97.69 187 TRP A O 1
ATOM 1561 N N . TRP A 1 188 ? 7.560 7.677 -27.269 1.00 97.31 188 TRP A N 1
ATOM 1562 C CA . TRP A 1 188 ? 7.399 6.598 -28.235 1.00 97.31 188 TRP A CA 1
ATOM 1563 C C . TRP A 1 188 ? 6.967 7.093 -29.614 1.00 97.31 188 TRP A C 1
ATOM 1565 O O . TRP A 1 188 ? 7.440 6.556 -30.613 1.00 97.31 188 TRP A O 1
ATOM 1575 N N . LYS A 1 189 ? 6.164 8.164 -29.698 1.00 97.12 18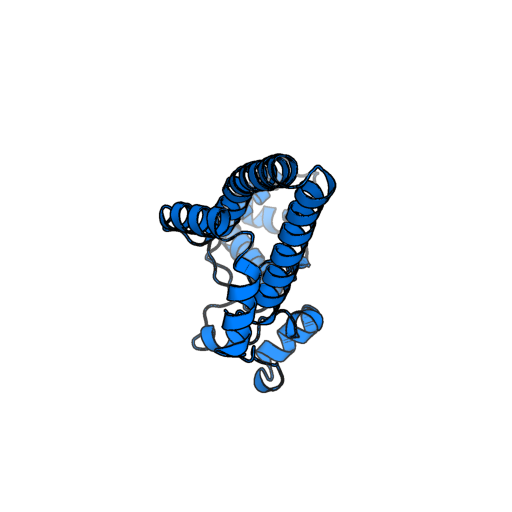9 LYS A N 1
ATOM 1576 C CA . LYS A 1 189 ? 5.891 8.831 -30.981 1.00 97.12 189 LYS A CA 1
ATOM 1577 C C . LYS A 1 189 ? 7.179 9.358 -31.610 1.00 97.12 189 LYS A C 1
ATOM 1579 O O . LYS A 1 189 ? 7.414 9.099 -32.786 1.00 97.12 189 LYS A O 1
ATOM 1584 N N . ILE A 1 190 ? 8.037 10.029 -30.836 1.00 97.06 190 ILE A N 1
ATOM 1585 C CA . ILE A 1 190 ? 9.339 10.513 -31.324 1.00 97.06 190 ILE A CA 1
ATOM 1586 C C . ILE A 1 190 ? 10.189 9.354 -31.854 1.00 97.06 190 ILE A C 1
ATOM 1588 O O . ILE A 1 190 ? 10.757 9.474 -32.938 1.00 97.06 190 ILE A O 1
ATOM 1592 N N . LEU A 1 191 ? 10.254 8.224 -31.143 1.00 96.44 191 LEU A N 1
ATOM 1593 C CA . LEU A 1 191 ? 11.014 7.053 -31.598 1.00 96.44 191 LEU A CA 1
ATOM 1594 C C . LEU A 1 191 ? 10.473 6.484 -32.915 1.00 96.44 191 LEU A C 1
ATOM 1596 O O . LEU A 1 191 ? 11.254 6.216 -33.826 1.00 96.44 191 LEU A O 1
ATOM 1600 N N . ILE A 1 192 ? 9.149 6.345 -33.042 1.00 97.75 192 ILE A N 1
ATOM 1601 C CA . ILE A 1 192 ? 8.522 5.832 -34.266 1.00 97.75 192 ILE A CA 1
ATOM 1602 C C . ILE A 1 192 ? 8.789 6.779 -35.436 1.00 97.75 192 ILE A C 1
ATOM 1604 O O . ILE A 1 192 ? 9.257 6.329 -36.481 1.00 97.75 192 ILE A O 1
ATOM 1608 N N . PHE A 1 193 ? 8.527 8.080 -35.275 1.00 97.81 193 PHE A N 1
ATOM 1609 C CA . PHE A 1 193 ? 8.700 9.058 -36.351 1.00 97.81 193 PHE A CA 1
ATOM 1610 C C . PHE A 1 193 ? 10.167 9.218 -36.755 1.00 97.81 193 PHE A C 1
ATOM 1612 O O . PHE A 1 193 ? 10.466 9.196 -37.945 1.00 97.81 193 PHE A O 1
ATOM 1619 N N . SER A 1 194 ? 11.086 9.315 -35.791 1.00 96.44 194 SER A N 1
ATOM 1620 C CA . SER A 1 194 ? 12.518 9.449 -36.091 1.00 96.44 194 SER A CA 1
ATOM 1621 C C . SER A 1 194 ? 13.087 8.183 -36.736 1.00 96.44 194 SER A C 1
ATOM 1623 O O . SER A 1 194 ? 13.758 8.271 -37.760 1.00 96.44 194 SER A O 1
ATOM 1625 N N . GLY A 1 195 ? 12.754 6.996 -36.217 1.00 96.69 195 GLY A N 1
ATOM 1626 C CA . GLY A 1 195 ? 13.164 5.727 -36.817 1.00 96.69 195 GLY A CA 1
ATOM 1627 C C . GLY A 1 195 ? 12.604 5.531 -38.226 1.00 96.69 195 GLY A C 1
ATOM 1628 O O . GLY A 1 195 ? 13.330 5.060 -39.101 1.00 96.69 195 GLY A O 1
ATOM 1629 N N . THR A 1 196 ? 11.349 5.941 -38.450 1.00 97.31 196 THR A N 1
ATOM 1630 C CA . THR A 1 196 ? 10.699 5.892 -39.770 1.00 97.31 196 THR A CA 1
ATOM 1631 C C . THR A 1 196 ? 11.355 6.835 -40.765 1.00 97.31 196 THR A C 1
ATOM 1633 O O . THR A 1 196 ? 11.597 6.443 -41.902 1.00 97.31 196 THR A O 1
ATOM 1636 N N . TYR A 1 197 ? 11.678 8.053 -40.335 1.00 97.12 197 TYR A N 1
ATOM 1637 C CA . TYR A 1 197 ? 12.305 9.060 -41.184 1.00 97.12 197 TYR A CA 1
ATOM 1638 C C . TYR A 1 197 ? 13.710 8.655 -41.649 1.00 97.12 197 TYR A C 1
ATOM 1640 O O . TYR A 1 197 ? 14.059 8.892 -42.799 1.00 97.12 197 TYR A O 1
ATOM 1648 N N . ILE A 1 198 ? 14.512 8.034 -40.776 1.00 96.06 198 ILE A N 1
ATOM 1649 C CA . ILE A 1 198 ? 15.917 7.725 -41.087 1.00 96.06 198 ILE A CA 1
ATOM 1650 C C . ILE A 1 198 ? 16.056 6.425 -41.899 1.00 96.06 198 ILE A C 1
ATOM 1652 O O . ILE A 1 198 ? 16.825 6.389 -42.854 1.00 96.06 198 ILE A O 1
ATOM 1656 N N . TYR A 1 199 ? 15.337 5.359 -41.526 1.00 95.50 199 TYR A N 1
ATOM 1657 C CA . TYR A 1 199 ? 15.551 4.008 -42.081 1.00 95.50 199 TYR A CA 1
ATOM 1658 C C . TYR A 1 199 ? 14.260 3.283 -42.511 1.00 95.50 199 TYR A C 1
ATOM 1660 O O . TYR A 1 199 ? 14.315 2.135 -42.953 1.00 95.50 199 TYR A O 1
ATOM 1668 N N . GLY A 1 200 ? 13.099 3.939 -42.423 1.00 96.69 200 GLY A N 1
ATOM 1669 C CA . GLY A 1 200 ? 11.809 3.393 -42.848 1.00 96.69 200 GLY A CA 1
ATOM 1670 C C . GLY A 1 200 ? 10.939 2.833 -41.717 1.00 96.69 200 GLY A C 1
ATOM 1671 O O . GLY A 1 200 ? 11.321 2.741 -40.555 1.00 96.69 200 GLY A O 1
ATOM 1672 N N . ILE A 1 201 ? 9.702 2.466 -42.043 1.00 96.44 201 ILE A N 1
ATOM 1673 C CA . ILE A 1 201 ? 8.675 2.157 -41.032 1.00 96.44 201 ILE A CA 1
ATOM 1674 C C . ILE A 1 201 ? 9.048 0.987 -40.106 1.00 96.44 201 ILE A C 1
ATOM 1676 O O . ILE A 1 201 ? 8.765 1.024 -38.906 1.00 96.44 201 ILE A O 1
ATOM 1680 N N . SER A 1 202 ? 9.745 -0.021 -40.636 1.00 96.94 202 SER A N 1
ATOM 1681 C CA . SER A 1 202 ? 10.165 -1.204 -39.882 1.00 96.94 202 SER A CA 1
ATOM 1682 C C . SER A 1 202 ? 11.100 -0.853 -38.724 1.00 96.94 202 SER A C 1
ATOM 1684 O O . SER A 1 202 ? 10.954 -1.402 -37.632 1.00 96.94 202 SER A O 1
ATOM 1686 N N . THR A 1 203 ? 12.026 0.092 -38.916 1.00 96.06 203 THR A N 1
ATOM 1687 C CA . THR A 1 203 ? 12.933 0.540 -37.851 1.00 96.06 203 THR A CA 1
ATOM 1688 C C . THR A 1 203 ? 12.205 1.376 -36.809 1.00 96.06 203 THR A C 1
ATOM 1690 O O . THR A 1 203 ? 12.444 1.185 -35.620 1.00 96.06 203 THR A O 1
ATOM 1693 N N . GLY A 1 204 ? 11.272 2.243 -37.214 1.00 97.38 204 GLY A N 1
ATOM 1694 C CA . GLY A 1 204 ? 10.433 3.001 -36.277 1.00 97.38 204 GLY A CA 1
ATOM 1695 C C . GLY A 1 204 ? 9.619 2.095 -35.346 1.00 97.38 204 GLY A C 1
ATOM 1696 O O . GLY A 1 204 ? 9.654 2.259 -34.125 1.00 97.38 204 GLY A O 1
ATOM 1697 N N . ILE A 1 205 ? 8.944 1.088 -35.910 1.00 96.94 205 ILE A N 1
ATOM 1698 C CA . ILE A 1 205 ? 8.191 0.088 -35.136 1.00 96.94 205 ILE A CA 1
ATOM 1699 C C . ILE A 1 205 ? 9.136 -0.752 -34.264 1.00 96.94 205 ILE A C 1
ATOM 1701 O O . ILE A 1 205 ? 8.849 -0.978 -33.088 1.00 96.94 205 ILE A O 1
ATOM 1705 N N . GLY A 1 206 ? 10.281 -1.177 -34.806 1.00 97.44 206 GLY A N 1
ATOM 1706 C CA . GLY A 1 206 ? 11.284 -1.948 -34.070 1.00 97.44 206 GLY A CA 1
ATOM 1707 C C . GLY A 1 206 ? 11.821 -1.210 -32.841 1.00 97.44 206 GLY A C 1
ATOM 1708 O O . GLY A 1 206 ? 11.895 -1.794 -31.760 1.00 97.44 206 GLY A O 1
ATOM 1709 N N . LEU A 1 207 ? 12.123 0.088 -32.965 1.00 96.81 207 LEU A N 1
ATOM 1710 C CA . LEU A 1 207 ? 12.557 0.928 -31.844 1.00 96.81 207 LEU A CA 1
ATOM 1711 C C . LEU A 1 207 ? 11.477 1.052 -30.768 1.00 96.81 207 LEU A C 1
ATOM 1713 O O . LEU A 1 207 ? 11.787 0.986 -29.579 1.00 96.81 207 LEU A O 1
ATOM 1717 N N . PHE A 1 208 ? 10.213 1.196 -31.166 1.00 97.19 208 PHE A N 1
ATOM 1718 C CA . PHE A 1 208 ? 9.094 1.243 -30.229 1.00 97.19 208 PHE A CA 1
ATOM 1719 C C . PHE A 1 208 ? 8.925 -0.068 -29.454 1.00 97.19 208 PHE A C 1
ATOM 1721 O O . PHE A 1 208 ? 8.899 -0.053 -28.223 1.00 97.19 208 PHE A O 1
ATOM 1728 N N . ILE A 1 209 ? 8.875 -1.207 -30.150 1.00 97.62 209 ILE A N 1
ATOM 1729 C CA . ILE A 1 209 ? 8.727 -2.526 -29.518 1.00 97.62 209 ILE A CA 1
ATOM 1730 C C . ILE A 1 209 ? 9.934 -2.835 -28.628 1.00 97.62 209 ILE A C 1
ATOM 1732 O O . ILE A 1 209 ? 9.767 -3.271 -27.489 1.00 97.62 209 ILE A O 1
ATOM 1736 N N . GLY A 1 210 ? 11.151 -2.561 -29.106 1.00 97.88 210 GLY A N 1
ATOM 1737 C CA . GLY A 1 210 ? 12.371 -2.729 -28.319 1.00 97.88 210 GLY A CA 1
ATOM 1738 C C . GLY A 1 210 ? 12.371 -1.853 -27.065 1.00 97.88 210 GLY A C 1
ATOM 1739 O O . GLY A 1 210 ? 12.717 -2.320 -25.981 1.00 97.88 210 GLY A O 1
ATOM 1740 N N . SER A 1 211 ? 11.904 -0.608 -27.182 1.00 97.44 211 SER A N 1
ATOM 1741 C CA . SER A 1 211 ? 11.749 0.311 -26.055 1.00 97.44 211 SER A CA 1
ATOM 1742 C C . SER A 1 211 ? 10.743 -0.202 -25.019 1.00 97.44 211 SER A C 1
ATOM 1744 O O . SER A 1 211 ? 11.042 -0.186 -23.821 1.00 97.44 211 SER A O 1
ATOM 1746 N N . LEU A 1 212 ? 9.594 -0.730 -25.452 1.00 97.12 212 LEU A N 1
ATOM 1747 C CA . LEU A 1 212 ? 8.621 -1.377 -24.565 1.00 97.12 212 LEU A CA 1
ATOM 1748 C C . LEU A 1 212 ? 9.214 -2.601 -23.862 1.00 97.12 212 LEU A C 1
ATOM 1750 O O . LEU A 1 212 ? 9.071 -2.749 -22.648 1.00 97.12 212 LEU A O 1
ATOM 1754 N N . PHE A 1 213 ? 9.910 -3.457 -24.608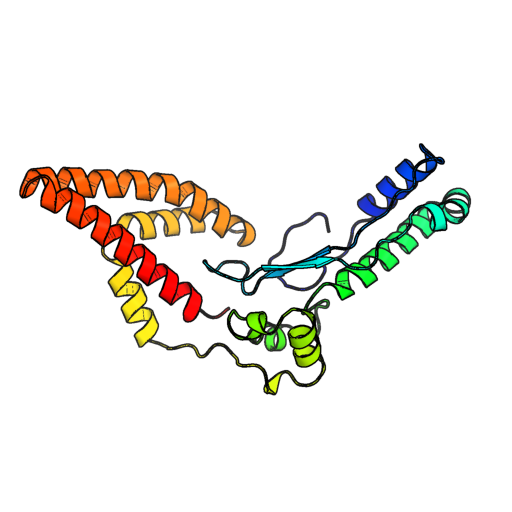 1.00 97.75 213 PHE A N 1
ATOM 1755 C CA . PHE A 1 213 ? 10.526 -4.665 -24.071 1.00 97.75 213 PHE A CA 1
ATOM 1756 C C . PHE A 1 213 ? 11.602 -4.344 -23.025 1.00 97.75 213 PHE A C 1
ATOM 1758 O O . PHE A 1 213 ? 11.613 -4.930 -21.942 1.00 97.75 213 PHE A O 1
ATOM 1765 N N . PHE A 1 214 ? 12.461 -3.358 -23.290 1.00 97.75 214 PHE A N 1
ATOM 1766 C CA . PHE A 1 214 ? 13.467 -2.898 -22.330 1.00 97.75 214 PHE A CA 1
ATOM 1767 C C . PHE A 1 214 ? 12.815 -2.310 -21.075 1.00 97.75 214 PHE A C 1
ATOM 1769 O O . PHE A 1 214 ? 13.246 -2.611 -19.961 1.00 97.75 214 PHE A O 1
ATOM 1776 N N . LEU A 1 215 ? 11.736 -1.535 -21.228 1.00 95.94 215 LEU A N 1
ATOM 1777 C CA . LEU A 1 215 ? 10.985 -1.019 -20.086 1.00 95.94 215 LEU A CA 1
ATOM 1778 C C . LEU A 1 215 ? 10.381 -2.155 -19.248 1.00 95.94 215 LEU A C 1
ATOM 1780 O O . LEU A 1 215 ? 10.470 -2.110 -18.022 1.00 95.94 215 LEU A O 1
ATOM 1784 N N . TYR A 1 216 ? 9.829 -3.186 -19.892 1.00 96.06 216 TYR A N 1
ATOM 1785 C CA . TYR A 1 216 ? 9.302 -4.377 -19.223 1.00 96.06 216 TYR A CA 1
ATOM 1786 C C . TYR A 1 216 ? 10.393 -5.114 -18.431 1.00 96.06 216 TYR A C 1
ATOM 1788 O O . TYR A 1 216 ? 10.235 -5.342 -17.230 1.00 96.06 216 TYR A O 1
ATOM 1796 N N . LEU A 1 217 ? 11.536 -5.418 -19.058 1.00 95.69 217 LEU A N 1
ATOM 1797 C CA . LEU A 1 217 ? 12.665 -6.076 -18.388 1.00 95.69 217 LEU A CA 1
ATOM 1798 C C . LEU A 1 217 ? 13.181 -5.258 -17.204 1.00 95.69 217 LEU A C 1
ATOM 1800 O O . LEU A 1 217 ? 13.403 -5.798 -16.119 1.00 95.69 217 LEU A O 1
ATOM 1804 N N . ARG A 1 218 ? 13.319 -3.942 -17.378 1.00 94.38 218 ARG A N 1
ATOM 1805 C CA . ARG A 1 218 ? 13.702 -3.027 -16.300 1.00 94.38 218 ARG A CA 1
ATOM 1806 C C . ARG A 1 218 ? 12.752 -3.145 -15.109 1.00 94.38 218 ARG A C 1
ATOM 1808 O O . ARG A 1 218 ? 13.207 -3.240 -13.969 1.00 94.38 218 ARG A O 1
ATOM 1815 N N . GLN A 1 219 ? 11.447 -3.136 -15.358 1.00 93.44 219 GLN A N 1
ATOM 1816 C CA . GLN A 1 219 ? 10.432 -3.188 -14.310 1.00 93.44 219 GLN A CA 1
ATOM 1817 C C . GLN A 1 219 ? 10.423 -4.541 -13.589 1.00 93.44 219 GLN A C 1
ATOM 1819 O O . GLN A 1 219 ? 10.305 -4.572 -12.363 1.00 93.44 219 GLN A O 1
ATOM 1824 N N . MET A 1 220 ? 10.692 -5.628 -14.318 1.00 91.75 220 MET A N 1
ATOM 1825 C CA . MET A 1 220 ? 10.867 -6.974 -13.762 1.00 91.75 220 MET A CA 1
ATOM 1826 C C . MET A 1 220 ? 12.036 -7.022 -12.781 1.00 91.75 220 MET A C 1
ATOM 1828 O O . MET A 1 220 ? 11.907 -7.530 -11.667 1.00 91.75 220 MET A O 1
ATOM 1832 N N . LEU A 1 221 ? 13.179 -6.460 -13.178 1.00 90.81 221 LEU A N 1
ATOM 1833 C CA . LEU A 1 221 ? 14.370 -6.416 -12.336 1.00 90.81 221 LEU A CA 1
ATOM 1834 C C . LEU A 1 221 ? 14.169 -5.531 -11.108 1.00 90.81 221 LEU A C 1
ATOM 1836 O O . LEU A 1 221 ? 14.585 -5.914 -10.019 1.00 90.81 221 LEU A O 1
ATOM 1840 N N . ILE A 1 222 ? 13.510 -4.377 -11.254 1.00 90.81 222 ILE A N 1
ATOM 1841 C CA . ILE A 1 222 ? 13.196 -3.496 -10.121 1.00 90.81 222 ILE A CA 1
ATOM 1842 C C . ILE A 1 222 ? 12.284 -4.207 -9.123 1.00 90.81 222 ILE A C 1
ATOM 1844 O O . ILE A 1 222 ? 12.573 -4.181 -7.932 1.00 90.81 222 ILE A O 1
ATOM 1848 N N . SER A 1 223 ? 11.234 -4.877 -9.600 1.00 88.44 223 SER A N 1
ATOM 1849 C CA . SER A 1 223 ? 10.316 -5.645 -8.752 1.00 88.44 223 SER A CA 1
ATOM 1850 C C . SER A 1 223 ? 11.015 -6.765 -7.977 1.00 88.44 223 SER A C 1
ATOM 1852 O O . SER A 1 223 ? 10.562 -7.127 -6.895 1.00 88.44 223 SER A O 1
ATOM 1854 N N . LYS A 1 224 ? 12.080 -7.347 -8.542 1.00 83.25 224 LYS A N 1
ATOM 1855 C CA . LYS A 1 224 ? 12.779 -8.504 -7.971 1.00 83.25 224 LYS A CA 1
ATOM 1856 C C . LYS A 1 224 ? 13.953 -8.130 -7.06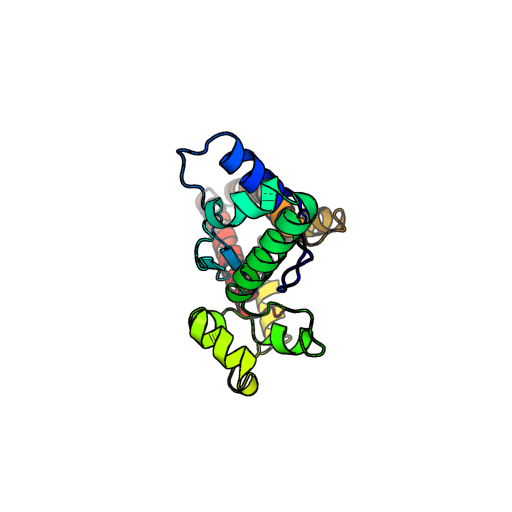6 1.00 83.25 224 LYS A C 1
ATOM 1858 O O . LYS A 1 224 ? 14.206 -8.829 -6.093 1.00 83.25 224 LYS A O 1
ATOM 1863 N N . TYR A 1 225 ? 14.704 -7.088 -7.418 1.00 78.94 225 TYR A N 1
ATOM 1864 C CA . TYR A 1 225 ? 16.003 -6.794 -6.800 1.00 78.94 225 TYR A CA 1
ATOM 1865 C C . TYR A 1 225 ? 16.039 -5.515 -5.981 1.00 78.94 225 TYR A C 1
ATOM 1867 O O . TYR A 1 225 ? 16.988 -5.312 -5.225 1.00 78.94 225 TYR A O 1
ATOM 1875 N N . LYS A 1 226 ? 15.041 -4.639 -6.109 1.00 73.00 226 LYS A N 1
ATOM 1876 C CA . LYS A 1 226 ? 14.977 -3.452 -5.267 1.00 73.00 226 LYS A CA 1
ATOM 1877 C C . LYS A 1 226 ? 14.345 -3.838 -3.929 1.00 73.00 226 LYS A C 1
ATOM 1879 O O . LYS A 1 226 ? 13.168 -4.165 -3.878 1.00 73.00 226 LYS A O 1
ATOM 1884 N N . SER A 1 227 ? 15.147 -3.839 -2.866 1.00 62.75 227 SER A N 1
ATOM 1885 C CA . SER A 1 227 ? 14.644 -3.986 -1.494 1.00 62.75 227 SER A CA 1
ATOM 1886 C C . SER A 1 227 ? 13.940 -2.709 -1.023 1.00 62.75 227 SER A C 1
ATOM 1888 O O . SER A 1 227 ? 14.264 -1.619 -1.506 1.00 62.75 227 SER A O 1
ATOM 1890 N N . ASN A 1 228 ? 13.018 -2.882 -0.063 1.00 52.97 228 ASN A N 1
ATOM 1891 C CA . ASN A 1 228 ? 12.559 -1.834 0.862 1.00 52.97 228 ASN A CA 1
ATOM 1892 C C . ASN A 1 228 ? 13.740 -1.149 1.560 1.00 52.97 228 ASN A C 1
ATOM 1894 O O . ASN A 1 228 ? 14.746 -1.858 1.819 1.00 52.97 228 ASN A O 1
#

pLDDT: mean 92.69, std 6.79, range [52.97, 98.0]

Sequence (228 aa):
EGSHHNEYYLQRLSKGSSRLALEAQEKFPDSTIYIVPVGINYSHHQLPWQEVHLVYGNPILVGEFLEKYRENSSATINQLREVLKREMKACLWLPENEEHYLQKKKYINLENTKLGFYKLREQLLLDPKQLKTIENKGSIGQFWISLFSLPNLLPLIGIGWVVKLFPDIVFHNSIKYMVGLFMFAFWWKILIFSGTYIYGISTGIGLFIGSLFFLYLRQMLISKYKSN

Secondary structure (DSSP, 8-state):
--S--SSSSPPPPPSHHHHHHHHHHHH-TTS--EE--EEEEES-SSSTT--EEEEE---EEGGGGHHHHHH-HHHHHHHHHHHHHHHHHTT-SS-S--TTHHHHHTT-SHHHHTT-HHHHHHHHHH-GGGSPP----HHHHHHHHHHHHGGGHHHHHHHHHHHHT---GGGHHHHHHHHHHHHHHHHHHHHHHHHHHHH-HHHHHHHHHHHHHHHHHHHHHHHHH---

Radius of gyration: 23.94 Å; chains: 1; bounding box: 61×37×70 Å

Foldseek 3Di:
DPDDDQAQADDQDDLVVLLVQLVVCVVPVVDWDWDWQWHWEWLGLAAPPTDIDIFIFDIDTSNVLNVVCVVPVVVSSVVVSVVSLVRNLVNTLQHDPDPCRVVLNQLSHRVLCVVDDPVSSVCSVPPVPVGDGQDQPPPVLVVLLVVLCVLVVVLVVVLVVVLVVDPDPNCSRVSCVVSVVVSVVVSLVVQQVVLCVPPHRVRSVVSSVSNVVSVVVSSVSCSRNPGD